Protein AF-A0A518JWI7-F1 (afdb_monomer_lite)

Foldseek 3Di:
DDADDPQLLVVLLVLLLPADPQFQEKEWEWDFDDDDPFTKIKTWIFTDNDLPQDQQALVSVVCVVPTPDIDPDIDMDRDPDDDWFVNVVVNVVVVCVVCVSSNCSNVVSSGWYWYGYVPFGIQIPPHDPPPDPPWWKWWKDQGPTQQEKDKDDPCPPDPVVLVVVLLVLDDDPDSDDPPIAIERAQRHDPAQFGDDPQFGKGFQLVVVLVVVQDPQKDKAAHFYAYHPVHGRPHTDDGMITMRRSAEFQFWDPVQWACAPDPPADIDGDPSNATAGECVRVPSRQWHHHSRDSPIIMGIPVSVVVCVVVVHGRIDIRMHHYDD

Structure (mmCIF, N/CA/C/O backbone):
data_AF-A0A518JWI7-F1
#
_entry.id   AF-A0A518JWI7-F1
#
loop_
_atom_site.group_PDB
_atom_site.id
_atom_site.type_symbol
_atom_site.label_atom_id
_atom_site.label_alt_id
_atom_site.label_comp_id
_atom_site.label_asym_id
_atom_site.label_entity_id
_atom_site.label_seq_id
_atom_site.pdbx_PDB_ins_code
_atom_site.Cartn_x
_atom_site.Cartn_y
_atom_site.Cartn_z
_atom_site.occupancy
_atom_site.B_iso_or_equiv
_atom_site.auth_seq_id
_atom_site.auth_comp_id
_atom_site.auth_asym_id
_atom_site.auth_atom_id
_atom_site.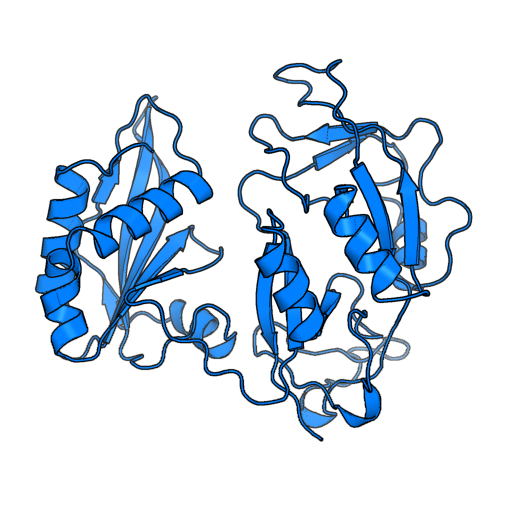pdbx_PDB_model_num
ATOM 1 N N . MET A 1 1 ? -1.413 11.825 -19.380 1.00 60.97 1 MET A N 1
ATOM 2 C CA . MET A 1 1 ? -0.358 10.995 -18.762 1.00 60.97 1 MET A CA 1
ATOM 3 C C . MET A 1 1 ? 0.982 11.425 -19.349 1.00 60.97 1 MET A C 1
ATOM 5 O O . MET A 1 1 ? 1.013 11.735 -20.536 1.00 60.97 1 MET A O 1
ATOM 9 N N . ASN A 1 2 ? 2.041 11.563 -18.546 1.00 66.31 2 ASN A N 1
ATOM 10 C CA . ASN A 1 2 ? 3.366 11.915 -19.076 1.00 66.31 2 ASN A CA 1
ATOM 11 C C . ASN A 1 2 ? 4.024 10.645 -19.637 1.00 66.31 2 ASN A C 1
ATOM 13 O O . ASN A 1 2 ? 4.068 9.658 -18.910 1.00 66.31 2 ASN A O 1
ATOM 17 N N . PRO A 1 3 ? 4.526 10.640 -20.883 1.00 82.25 3 PRO A N 1
ATOM 18 C CA . PRO A 1 3 ? 5.187 9.462 -21.432 1.00 82.25 3 PRO A CA 1
ATOM 19 C C . PRO A 1 3 ? 6.584 9.278 -20.826 1.00 82.25 3 PRO A C 1
ATOM 21 O O . PRO A 1 3 ? 7.288 10.261 -20.562 1.00 82.25 3 PRO A O 1
ATOM 24 N N . ILE A 1 4 ? 6.997 8.021 -20.656 1.00 88.62 4 ILE A N 1
ATOM 25 C CA . ILE A 1 4 ? 8.375 7.662 -20.311 1.00 88.62 4 ILE A CA 1
ATOM 26 C C . ILE A 1 4 ? 9.326 8.148 -21.424 1.00 88.62 4 ILE A C 1
ATOM 28 O O . ILE A 1 4 ? 9.019 7.972 -22.609 1.00 88.62 4 ILE A O 1
ATOM 32 N N . PRO A 1 5 ? 10.472 8.782 -21.099 1.00 90.06 5 PRO A N 1
ATOM 33 C CA . PRO A 1 5 ? 11.439 9.193 -22.111 1.00 90.06 5 PRO A CA 1
ATOM 34 C C . PRO A 1 5 ? 11.942 8.007 -22.937 1.00 90.06 5 PRO A C 1
ATOM 36 O O . PRO A 1 5 ? 12.270 6.959 -22.385 1.00 90.06 5 PRO A O 1
ATOM 39 N N . LYS A 1 6 ? 12.101 8.201 -24.253 1.00 90.25 6 LYS A N 1
ATOM 40 C CA . LYS A 1 6 ? 12.615 7.157 -25.161 1.00 90.25 6 LYS A CA 1
ATOM 41 C C . LYS A 1 6 ? 13.958 6.582 -24.706 1.00 90.25 6 LYS A C 1
ATOM 43 O O . LYS A 1 6 ? 14.173 5.390 -24.843 1.00 90.25 6 LYS A O 1
ATOM 48 N N . SER A 1 7 ? 14.831 7.415 -24.136 1.00 91.56 7 SER A N 1
ATOM 49 C CA . SER A 1 7 ? 16.122 6.976 -23.600 1.00 91.56 7 SER A CA 1
ATOM 50 C C . SER A 1 7 ? 15.977 5.968 -22.462 1.00 91.56 7 SER A C 1
ATOM 52 O O . SER A 1 7 ? 16.742 5.012 -22.415 1.00 91.56 7 SER A O 1
ATOM 54 N N . LEU A 1 8 ? 14.995 6.155 -21.570 1.00 92.56 8 LEU A N 1
ATOM 55 C CA . LEU A 1 8 ? 14.740 5.196 -20.499 1.00 92.56 8 LEU A CA 1
ATOM 56 C C . LEU A 1 8 ? 14.135 3.912 -21.062 1.00 92.56 8 LEU A C 1
ATOM 58 O O . LEU A 1 8 ? 14.581 2.838 -20.690 1.00 92.56 8 LEU A O 1
ATOM 62 N N . ALA A 1 9 ? 13.177 4.016 -21.987 1.00 92.38 9 ALA A N 1
ATOM 63 C CA . ALA A 1 9 ? 12.605 2.839 -22.638 1.00 92.38 9 ALA A CA 1
ATOM 64 C C . ALA A 1 9 ? 13.695 1.992 -23.321 1.00 92.38 9 ALA A C 1
ATOM 66 O O . ALA A 1 9 ? 13.768 0.794 -23.080 1.00 92.38 9 ALA A O 1
ATOM 67 N N . SER A 1 10 ? 14.607 2.618 -24.076 1.00 92.31 10 SER A N 1
ATOM 68 C CA . SER A 1 10 ? 15.743 1.920 -24.693 1.00 92.31 10 SER A CA 1
ATOM 69 C C . SER A 1 10 ? 16.699 1.297 -23.673 1.00 92.31 10 SER A C 1
ATOM 71 O O . SER A 1 10 ? 17.211 0.207 -23.915 1.00 92.31 10 SER A O 1
ATOM 73 N N . TRP A 1 11 ? 16.941 1.963 -22.538 1.00 95.12 11 TRP A N 1
ATOM 74 C CA . TRP A 1 11 ? 17.738 1.386 -21.454 1.00 95.12 11 TRP A CA 1
ATOM 75 C C . TRP A 1 11 ? 17.056 0.151 -20.852 1.00 95.12 11 TRP A C 1
ATOM 77 O O . TRP A 1 11 ? 17.710 -0.877 -20.723 1.00 95.12 11 TRP A O 1
ATOM 87 N N . ILE A 1 12 ? 15.744 0.208 -20.584 1.00 94.75 12 ILE A N 1
ATOM 88 C CA . ILE A 1 12 ? 14.964 -0.945 -20.100 1.00 94.75 12 ILE A CA 1
ATOM 89 C C . ILE A 1 12 ? 15.070 -2.112 -21.089 1.00 94.75 12 ILE A C 1
ATOM 91 O O . ILE A 1 12 ? 15.369 -3.225 -20.667 1.00 94.75 12 ILE A O 1
ATOM 95 N N . THR A 1 13 ? 14.903 -1.869 -22.396 1.00 92.25 13 THR A N 1
ATOM 96 C CA . THR A 1 13 ? 15.063 -2.919 -23.419 1.00 92.25 13 THR A CA 1
ATOM 97 C C . THR A 1 13 ? 16.439 -3.580 -23.341 1.00 92.25 13 THR A C 1
ATOM 99 O O . THR A 1 13 ? 16.525 -4.804 -23.377 1.00 92.25 13 THR A O 1
ATOM 102 N N . SER A 1 14 ? 17.510 -2.783 -23.234 1.00 93.31 14 SER A N 1
ATOM 103 C CA . SER A 1 14 ? 18.881 -3.305 -23.150 1.00 93.31 14 SER A CA 1
ATOM 104 C C . SER A 1 14 ? 19.068 -4.151 -21.898 1.00 93.31 14 SER A C 1
ATOM 106 O O . SER A 1 14 ? 19.511 -5.283 -21.994 1.00 93.31 14 SER A O 1
ATOM 108 N N . VAL A 1 15 ? 18.659 -3.636 -20.737 1.00 94.62 15 VAL A N 1
ATOM 109 C CA . VAL A 1 15 ? 18.760 -4.337 -19.450 1.00 94.62 15 VAL A CA 1
ATOM 110 C C . VAL A 1 15 ? 18.052 -5.688 -19.489 1.00 94.62 15 VAL A C 1
ATOM 112 O O . VAL A 1 15 ? 18.610 -6.685 -19.043 1.00 94.62 15 VAL A O 1
ATOM 115 N N . VAL A 1 16 ? 16.831 -5.728 -20.024 1.00 92.81 16 VAL A N 1
ATOM 116 C CA . VAL A 1 16 ? 16.041 -6.962 -20.115 1.00 92.81 16 VAL A CA 1
ATOM 117 C C . VAL A 1 16 ? 16.679 -7.955 -21.090 1.00 92.81 16 VAL A C 1
ATOM 119 O O . VAL A 1 16 ? 16.669 -9.154 -20.824 1.00 92.81 16 VAL A O 1
ATOM 122 N N . ALA A 1 17 ? 17.252 -7.476 -22.197 1.00 91.06 17 ALA A N 1
ATOM 123 C CA . ALA A 1 17 ? 17.956 -8.318 -23.162 1.00 91.06 17 ALA A CA 1
ATOM 124 C C . ALA A 1 17 ? 19.300 -8.851 -22.631 1.00 91.06 17 ALA A C 1
ATOM 126 O O . ALA A 1 17 ? 19.677 -9.974 -22.955 1.00 91.06 17 ALA A O 1
ATOM 127 N N . ASP A 1 18 ? 19.998 -8.066 -21.808 1.00 93.50 18 ASP A N 1
ATOM 128 C CA . ASP A 1 18 ? 21.301 -8.408 -21.227 1.00 93.50 18 ASP A CA 1
ATOM 129 C C . ASP A 1 18 ? 21.183 -9.295 -19.969 1.00 93.50 18 ASP A C 1
ATOM 131 O O . ASP A 1 18 ? 22.192 -9.788 -19.456 1.00 93.50 18 ASP A O 1
ATOM 135 N N . ALA A 1 19 ? 19.966 -9.503 -19.452 1.00 93.81 19 ALA A N 1
ATOM 136 C CA . ALA A 1 19 ? 19.721 -10.305 -18.260 1.00 93.81 19 ALA A CA 1
ATOM 137 C C . ALA A 1 19 ? 20.085 -11.792 -18.496 1.00 93.81 19 ALA A C 1
ATOM 139 O O . ALA A 1 19 ? 19.504 -12.428 -19.386 1.00 93.81 19 ALA A O 1
ATOM 140 N N . PRO A 1 20 ? 20.968 -12.392 -17.667 1.00 94.50 20 PRO A N 1
ATOM 141 C CA . PRO A 1 20 ? 21.399 -13.786 -17.808 1.00 94.50 20 PRO A CA 1
ATOM 142 C C . PRO A 1 20 ? 20.244 -14.790 -17.894 1.00 94.50 20 PRO A C 1
ATOM 144 O O . PRO A 1 20 ? 19.177 -14.557 -17.333 1.00 94.50 20 PRO A O 1
ATOM 147 N N . ASP A 1 21 ? 20.464 -15.940 -18.536 1.00 91.38 21 ASP A N 1
ATOM 148 C CA . ASP A 1 21 ? 19.420 -16.957 -18.763 1.00 91.38 21 ASP A CA 1
ATOM 149 C C . ASP A 1 21 ? 18.785 -17.511 -17.483 1.00 91.38 21 ASP A C 1
ATOM 151 O O . ASP A 1 21 ? 17.618 -17.897 -17.488 1.00 91.38 21 ASP A O 1
ATOM 155 N N . ASN A 1 22 ? 19.530 -17.530 -16.375 1.00 92.00 22 ASN A N 1
ATOM 156 C CA . ASN A 1 22 ? 19.026 -17.968 -15.075 1.00 92.00 22 ASN A CA 1
ATOM 157 C C . ASN A 1 22 ? 18.187 -16.899 -14.350 1.00 92.00 22 ASN A C 1
ATOM 159 O O . ASN A 1 22 ? 17.546 -17.216 -13.354 1.00 92.00 22 ASN A O 1
ATOM 163 N N . VAL A 1 23 ? 18.174 -15.649 -14.824 1.00 94.56 23 VAL A N 1
ATOM 164 C CA . VAL A 1 23 ? 17.347 -14.582 -14.251 1.00 94.56 23 VAL A CA 1
ATOM 165 C C . VAL A 1 23 ? 15.912 -14.727 -14.750 1.00 94.56 23 VAL A C 1
ATOM 167 O O . VAL A 1 23 ? 15.628 -14.579 -15.939 1.00 94.56 23 VAL A O 1
ATOM 170 N N . SER A 1 24 ? 14.982 -14.958 -13.832 1.00 93.12 24 SER A N 1
ATOM 171 C CA . SER A 1 24 ? 13.545 -15.020 -14.112 1.00 93.12 24 SER A CA 1
ATOM 172 C C . SER A 1 24 ? 12.787 -13.787 -13.613 1.00 93.12 24 SER A C 1
ATOM 174 O O . SER A 1 24 ? 11.634 -13.609 -13.977 1.00 93.12 24 SER A O 1
ATOM 176 N N . LEU A 1 25 ? 13.419 -12.909 -12.833 1.00 95.00 25 LEU A N 1
ATOM 177 C CA . LEU A 1 25 ? 12.860 -11.624 -12.417 1.00 95.00 25 LEU A CA 1
ATOM 178 C C . LEU A 1 25 ? 13.894 -10.518 -12.618 1.00 95.00 25 LEU A C 1
ATOM 180 O O . LEU A 1 25 ? 14.996 -10.616 -12.084 1.00 95.00 25 LEU A O 1
ATOM 184 N N . VAL A 1 26 ? 13.525 -9.451 -13.325 1.00 95.88 26 VAL A N 1
ATOM 185 C CA . VAL A 1 26 ? 14.290 -8.195 -13.353 1.00 95.88 26 VAL A CA 1
ATOM 186 C C . VAL A 1 26 ? 13.525 -7.146 -12.556 1.00 95.88 26 VAL A C 1
ATOM 188 O O . VAL A 1 26 ? 12.412 -6.784 -12.926 1.00 95.88 26 VAL A O 1
ATOM 191 N N . TYR A 1 27 ? 14.109 -6.650 -11.469 1.00 95.81 27 TYR A N 1
ATOM 192 C CA . TYR A 1 27 ? 13.550 -5.580 -10.650 1.00 95.81 27 TYR A CA 1
ATOM 193 C C . TYR A 1 27 ? 14.145 -4.231 -11.054 1.00 95.81 27 TYR A C 1
ATOM 195 O O . TYR A 1 27 ? 15.345 -4.014 -10.900 1.00 95.81 27 TYR A O 1
ATOM 203 N N . LEU A 1 28 ? 13.308 -3.332 -11.568 1.00 95.44 28 LEU A N 1
ATOM 204 C CA . LEU A 1 28 ? 13.644 -1.945 -11.872 1.00 95.44 28 LEU A CA 1
ATOM 205 C C . LEU A 1 28 ? 13.323 -1.068 -10.659 1.00 95.44 28 LEU A C 1
ATOM 207 O O . LEU A 1 28 ? 12.184 -0.632 -10.467 1.00 95.44 28 LEU A O 1
ATOM 211 N N . GLU A 1 29 ? 14.335 -0.797 -9.851 1.00 94.06 29 GLU A N 1
ATOM 212 C CA . GLU A 1 29 ? 14.221 0.083 -8.694 1.00 94.06 29 GLU A CA 1
ATOM 213 C C . GLU A 1 29 ? 14.500 1.533 -9.096 1.00 94.06 29 GLU A C 1
ATOM 215 O O . GLU A 1 29 ? 15.447 1.791 -9.843 1.00 94.06 29 GLU A O 1
ATOM 220 N N . TRP A 1 30 ? 13.732 2.502 -8.587 1.00 91.56 30 TRP A N 1
ATOM 221 C CA . TRP A 1 30 ? 14.076 3.917 -8.741 1.00 91.56 30 TRP A CA 1
ATOM 222 C C . TRP A 1 30 ? 14.256 4.667 -7.428 1.00 91.56 30 TRP A C 1
ATOM 224 O O . TRP A 1 30 ? 13.604 4.400 -6.422 1.00 91.56 30 TRP A O 1
ATOM 234 N N . ASN A 1 31 ? 15.125 5.675 -7.489 1.00 86.81 31 ASN A N 1
ATOM 235 C CA . ASN A 1 31 ? 15.438 6.567 -6.384 1.00 86.81 31 ASN A CA 1
ATOM 236 C C . ASN A 1 31 ? 15.466 8.032 -6.830 1.00 86.81 31 ASN A C 1
ATOM 238 O O . ASN A 1 31 ? 15.939 8.380 -7.920 1.00 86.81 31 ASN A O 1
ATOM 242 N N . ASP A 1 32 ? 15.004 8.906 -5.937 1.00 81.75 32 ASP A N 1
ATOM 243 C CA . ASP A 1 32 ? 15.159 10.353 -6.059 1.00 81.75 32 ASP A CA 1
ATOM 244 C C . ASP A 1 32 ? 16.641 10.713 -5.842 1.00 81.75 32 ASP A C 1
ATOM 246 O O . ASP A 1 32 ? 17.177 10.610 -4.739 1.00 81.75 32 ASP A O 1
ATOM 250 N N . ALA A 1 33 ? 17.318 11.180 -6.890 1.00 75.44 33 ALA A N 1
ATOM 251 C CA . ALA A 1 33 ? 18.733 11.533 -6.858 1.00 75.44 33 ALA A CA 1
ATOM 252 C C . ALA A 1 33 ? 18.973 13.011 -7.217 1.00 75.44 33 ALA A C 1
ATOM 254 O O . ALA A 1 33 ? 18.091 13.757 -7.667 1.00 75.44 33 ALA A O 1
ATOM 255 N N . ARG A 1 34 ? 20.208 13.476 -6.995 1.00 73.94 34 ARG A N 1
ATOM 256 C CA . ARG A 1 34 ? 20.651 14.824 -7.379 1.00 73.94 34 ARG A CA 1
ATOM 257 C C . ARG A 1 34 ? 21.935 14.766 -8.193 1.00 73.94 34 ARG A C 1
ATOM 259 O O . ARG A 1 34 ? 22.927 14.200 -7.750 1.00 73.94 34 ARG A O 1
ATOM 266 N N . ARG A 1 35 ? 21.945 15.458 -9.335 1.00 72.44 35 ARG A N 1
ATOM 267 C CA . ARG A 1 35 ? 23.159 15.787 -10.097 1.00 72.44 35 ARG A CA 1
ATOM 268 C C . ARG A 1 35 ? 23.355 17.302 -10.069 1.00 72.44 35 ARG A C 1
ATOM 270 O O . ARG A 1 35 ? 22.743 18.047 -10.838 1.00 72.44 35 ARG A O 1
ATOM 277 N N . GLY A 1 36 ? 24.177 17.768 -9.129 1.00 79.62 36 GLY A N 1
ATOM 278 C CA . GLY A 1 36 ? 24.345 19.197 -8.854 1.00 79.62 36 GLY A CA 1
ATOM 279 C C . GLY A 1 36 ? 23.014 19.848 -8.432 1.00 79.62 36 GLY A C 1
ATOM 280 O O . GLY A 1 36 ? 22.371 19.349 -7.508 1.00 79.62 36 GLY A O 1
ATOM 281 N N . PRO A 1 37 ? 22.558 20.936 -9.088 1.00 74.81 37 PRO A N 1
ATOM 282 C CA . PRO A 1 37 ? 21.295 21.592 -8.743 1.00 74.81 37 PRO A CA 1
ATOM 283 C C . PRO A 1 37 ? 20.052 20.868 -9.290 1.00 74.81 37 PRO A C 1
ATOM 285 O O . PRO A 1 37 ? 18.930 21.241 -8.948 1.00 74.81 37 PRO A O 1
ATOM 288 N N . ARG A 1 38 ? 20.219 19.867 -10.166 1.00 74.44 38 ARG A N 1
ATOM 289 C CA . ARG A 1 38 ? 19.104 19.174 -10.823 1.00 74.44 38 ARG A CA 1
ATOM 290 C C . ARG A 1 38 ? 18.690 17.942 -10.027 1.00 74.44 38 ARG A C 1
ATOM 292 O O . ARG A 1 38 ? 19.534 17.125 -9.660 1.00 74.44 38 ARG A O 1
ATOM 299 N N . LYS A 1 39 ? 17.382 17.797 -9.810 1.00 77.00 39 LYS A N 1
ATOM 300 C CA . LYS A 1 39 ? 16.786 16.528 -9.384 1.00 77.00 39 LYS A CA 1
ATOM 301 C C . LYS A 1 39 ? 16.689 15.599 -10.589 1.00 77.00 39 LYS A C 1
ATOM 303 O O . LYS A 1 39 ? 16.284 16.041 -11.664 1.00 77.00 39 LYS A O 1
ATOM 308 N N . VAL A 1 40 ? 17.074 14.349 -10.397 1.00 86.25 40 VAL A N 1
ATOM 309 C CA . VAL A 1 40 ? 16.974 13.283 -11.395 1.00 86.25 40 VAL A CA 1
ATOM 310 C C . VAL A 1 40 ? 16.374 12.061 -10.718 1.00 86.25 40 VAL A C 1
ATOM 312 O O . VAL A 1 40 ? 16.577 11.876 -9.522 1.00 86.25 40 VAL A O 1
ATOM 315 N N . ILE A 1 41 ? 15.644 11.245 -11.469 1.00 89.12 41 ILE A N 1
ATOM 316 C CA . ILE A 1 41 ? 15.244 9.918 -10.996 1.00 89.12 41 ILE A CA 1
ATOM 317 C C . ILE A 1 41 ? 16.221 8.925 -11.608 1.00 89.12 41 ILE A C 1
ATOM 319 O O . ILE A 1 41 ? 16.332 8.872 -12.837 1.00 89.12 41 ILE A O 1
ATOM 323 N N . SER A 1 42 ? 16.949 8.212 -10.750 1.00 91.25 42 SER A N 1
ATOM 324 C CA . SER A 1 42 ? 17.889 7.162 -11.146 1.00 91.25 42 SER A CA 1
ATOM 325 C C . SER A 1 42 ? 17.191 5.815 -11.062 1.00 91.25 42 SER A C 1
ATOM 327 O O . SER A 1 42 ? 16.533 5.542 -10.062 1.00 91.25 42 SER A O 1
ATOM 329 N N . PHE A 1 43 ? 17.347 4.999 -12.098 1.00 95.00 43 PHE A N 1
ATOM 330 C CA . PHE A 1 43 ? 16.845 3.635 -12.177 1.00 95.00 43 PHE A CA 1
ATOM 331 C C . PHE A 1 43 ? 18.007 2.660 -12.105 1.00 95.00 43 PHE A C 1
ATOM 333 O O . PHE A 1 43 ? 18.984 2.796 -12.843 1.00 95.00 43 PHE A O 1
ATOM 340 N N . HIS A 1 44 ? 17.862 1.659 -11.256 1.00 95.69 44 HIS A N 1
ATOM 341 C CA . HIS A 1 44 ? 18.767 0.533 -11.107 1.00 95.69 44 HIS A CA 1
ATOM 342 C C . HIS A 1 44 ? 18.012 -0.738 -11.474 1.00 95.69 44 HIS A C 1
ATOM 344 O O . HIS A 1 44 ? 16.787 -0.787 -11.365 1.00 95.69 44 HIS A O 1
ATOM 350 N N . ALA A 1 45 ? 18.728 -1.741 -11.970 1.00 97.00 45 ALA A N 1
ATOM 351 C CA . ALA A 1 45 ? 18.119 -2.999 -12.362 1.00 97.00 45 ALA A CA 1
ATOM 352 C C . ALA A 1 45 ? 18.865 -4.170 -11.741 1.00 97.00 45 ALA A C 1
ATOM 354 O O . ALA A 1 45 ? 20.080 -4.292 -11.902 1.00 97.00 45 ALA A O 1
ATOM 355 N N . PHE A 1 46 ? 18.110 -5.032 -11.071 1.00 96.75 46 PHE A N 1
ATOM 356 C CA . PHE A 1 46 ? 18.610 -6.196 -10.351 1.00 96.75 46 PHE A CA 1
ATOM 357 C C . PHE A 1 46 ? 17.932 -7.462 -10.873 1.00 96.75 46 PHE A C 1
ATOM 359 O O . PHE A 1 46 ? 16.767 -7.428 -11.262 1.00 96.75 46 PHE A O 1
ATOM 366 N N . GLY A 1 47 ? 18.656 -8.575 -10.913 1.00 96.06 47 GLY A N 1
ATOM 367 C CA . GLY A 1 47 ? 18.193 -9.852 -11.450 1.00 96.06 47 GLY A CA 1
ATOM 368 C C . GLY A 1 47 ? 18.140 -10.943 -10.388 1.00 96.06 47 GLY A C 1
ATOM 369 O O . GLY A 1 47 ? 19.063 -11.071 -9.579 1.00 96.06 47 GLY A O 1
ATOM 370 N N . TYR A 1 48 ? 17.085 -11.757 -10.437 1.00 95.56 48 TYR A N 1
ATOM 371 C CA . TYR A 1 48 ? 16.817 -12.836 -9.485 1.00 95.56 48 TYR A CA 1
ATOM 372 C C . TYR A 1 48 ? 16.333 -14.105 -10.198 1.00 95.56 48 TYR A C 1
ATOM 374 O O . TYR A 1 48 ? 15.600 -14.042 -11.187 1.00 95.56 48 TYR A O 1
ATOM 382 N N . SER A 1 49 ? 16.685 -15.268 -9.649 1.00 93.19 49 SER A N 1
ATOM 383 C CA . SER A 1 49 ? 16.143 -16.585 -10.019 1.00 93.19 49 SER A CA 1
ATOM 384 C C . SER A 1 49 ? 14.861 -16.859 -9.222 1.00 93.19 49 SER A C 1
ATOM 386 O O . SER A 1 49 ? 14.796 -17.800 -8.434 1.00 93.19 49 SER A O 1
ATOM 388 N N . LEU A 1 50 ? 13.867 -15.982 -9.371 1.00 89.56 50 LEU A N 1
ATOM 389 C CA . LEU A 1 50 ? 12.583 -16.039 -8.673 1.00 89.56 50 LEU A CA 1
ATOM 390 C C . LEU A 1 50 ? 11.421 -15.981 -9.685 1.00 89.56 50 LEU A C 1
ATOM 392 O O . LEU A 1 50 ? 11.009 -14.888 -10.065 1.00 89.56 50 LEU A O 1
ATOM 396 N N . PRO A 1 51 ? 10.956 -17.123 -10.228 1.00 82.69 51 PRO A N 1
ATOM 397 C CA . PRO A 1 51 ? 9.977 -17.138 -11.324 1.00 82.69 51 PRO A CA 1
ATOM 398 C C . PRO A 1 51 ? 8.541 -16.844 -10.869 1.00 82.69 51 PRO A C 1
ATOM 400 O O . PRO A 1 51 ? 7.737 -16.377 -11.668 1.00 82.69 51 PRO A O 1
ATOM 403 N N . ASP A 1 52 ? 8.237 -17.076 -9.590 1.00 85.31 52 ASP A N 1
ATOM 404 C CA . ASP A 1 52 ? 6.902 -16.913 -9.002 1.00 85.31 52 ASP A CA 1
ATOM 405 C C . ASP A 1 52 ? 6.833 -15.690 -8.068 1.00 85.31 52 ASP A C 1
ATOM 407 O O . ASP A 1 52 ? 6.170 -15.721 -7.031 1.00 85.31 52 ASP A O 1
ATOM 411 N N . PHE A 1 53 ? 7.549 -14.609 -8.399 1.00 89.19 53 PHE A N 1
ATOM 412 C CA . PHE A 1 53 ? 7.564 -13.404 -7.569 1.00 89.19 53 PHE A CA 1
ATOM 413 C C . PHE A 1 53 ? 6.164 -12.790 -7.483 1.00 89.19 53 PHE A C 1
ATOM 415 O O . PHE A 1 53 ? 5.552 -12.459 -8.503 1.00 89.19 53 PHE A O 1
ATOM 422 N N . HIS A 1 54 ? 5.679 -12.585 -6.259 1.00 88.12 54 HIS A N 1
ATOM 423 C CA . HIS A 1 54 ? 4.385 -11.963 -6.008 1.00 88.12 54 HIS A CA 1
ATOM 424 C C . HIS A 1 54 ? 4.574 -10.652 -5.221 1.00 88.12 54 HIS A C 1
ATOM 426 O O . HIS A 1 54 ? 5.059 -10.682 -4.091 1.00 88.12 54 HIS A O 1
ATOM 432 N N . PRO A 1 55 ? 4.164 -9.484 -5.757 1.00 86.94 55 PRO A N 1
ATOM 433 C CA . PRO A 1 55 ? 4.496 -8.172 -5.181 1.00 86.94 55 PRO A CA 1
ATOM 434 C C . PRO A 1 55 ? 3.829 -7.883 -3.831 1.00 86.94 55 PRO A C 1
ATOM 436 O O . PRO A 1 55 ? 4.195 -6.930 -3.152 1.00 86.94 55 PRO A O 1
ATOM 439 N N . GLU A 1 56 ? 2.837 -8.685 -3.451 1.00 86.81 56 GLU A N 1
ATOM 440 C CA . GLU A 1 56 ? 2.157 -8.583 -2.156 1.00 86.81 56 GLU A CA 1
ATOM 441 C C . GLU A 1 56 ? 2.577 -9.698 -1.182 1.00 86.81 56 GLU A C 1
ATOM 443 O O . GLU A 1 56 ? 2.093 -9.723 -0.054 1.00 86.81 56 GLU A O 1
ATOM 448 N N . ASP A 1 57 ? 3.421 -10.647 -1.598 1.00 85.31 57 ASP A N 1
ATOM 449 C CA . ASP A 1 57 ? 3.901 -11.731 -0.733 1.00 85.31 57 ASP A CA 1
ATOM 450 C C . ASP A 1 57 ? 5.168 -11.296 0.032 1.00 85.31 57 ASP A C 1
ATOM 452 O O . ASP A 1 57 ? 6.162 -10.933 -0.602 1.00 85.31 57 ASP A O 1
ATOM 456 N N . PRO A 1 58 ? 5.184 -11.342 1.378 1.00 81.94 58 PRO A N 1
ATOM 457 C CA . PRO A 1 58 ? 6.357 -10.967 2.169 1.00 81.94 58 PRO A CA 1
ATOM 458 C C . PRO A 1 58 ? 7.618 -11.742 1.817 1.00 81.94 58 PRO A C 1
ATOM 460 O O . PRO A 1 58 ? 8.694 -11.154 1.761 1.00 81.94 58 PRO A O 1
ATOM 463 N N . SER A 1 59 ? 7.487 -13.043 1.551 1.00 82.94 59 SER A N 1
ATOM 464 C CA . SER A 1 59 ? 8.620 -13.911 1.221 1.00 82.94 59 SER A CA 1
ATOM 465 C C . SER A 1 59 ? 9.285 -13.447 -0.074 1.00 82.94 59 SER A C 1
ATOM 467 O O . SER A 1 59 ? 10.502 -13.266 -0.133 1.00 82.94 59 SER A O 1
ATOM 469 N N . SER A 1 60 ? 8.463 -13.178 -1.091 1.00 87.75 60 SER A N 1
ATOM 470 C CA . SER A 1 60 ? 8.885 -12.607 -2.370 1.00 87.75 60 SER A CA 1
ATOM 471 C C . SER A 1 60 ? 9.571 -11.250 -2.199 1.00 87.75 60 SER A C 1
ATOM 473 O O . SER A 1 60 ? 10.635 -11.027 -2.773 1.00 87.75 60 SER A O 1
ATOM 475 N N . LEU A 1 61 ? 9.002 -10.349 -1.392 1.00 85.88 61 LEU A N 1
ATOM 476 C CA . LEU A 1 61 ? 9.584 -9.027 -1.135 1.00 85.88 61 LEU A CA 1
ATOM 477 C C . LEU A 1 61 ? 10.916 -9.113 -0.377 1.00 85.88 61 LEU A C 1
ATOM 479 O O . LEU A 1 61 ? 11.861 -8.409 -0.727 1.00 85.88 61 LEU A O 1
ATOM 483 N N . GLY A 1 62 ? 11.023 -10.001 0.616 1.00 83.56 62 GLY A N 1
ATOM 484 C CA . GLY A 1 62 ? 12.263 -10.238 1.357 1.00 83.56 62 GLY A CA 1
ATOM 485 C C . GLY A 1 62 ? 13.407 -10.714 0.458 1.00 83.56 62 GLY A C 1
ATOM 486 O O . GLY A 1 62 ? 14.546 -10.270 0.619 1.00 83.56 62 GLY A O 1
ATOM 487 N N . ALA A 1 63 ? 13.097 -11.538 -0.548 1.00 87.56 63 ALA A N 1
ATOM 488 C CA . ALA A 1 63 ? 14.073 -12.036 -1.516 1.00 87.56 63 ALA A CA 1
ATOM 489 C C . ALA A 1 63 ? 14.708 -10.931 -2.383 1.00 87.56 63 ALA A C 1
ATOM 491 O O . ALA A 1 63 ? 15.796 -11.131 -2.923 1.00 87.56 63 ALA A O 1
ATOM 492 N N . LEU A 1 64 ? 14.090 -9.745 -2.490 1.00 88.38 64 LEU A N 1
ATOM 493 C CA . LEU A 1 64 ? 14.657 -8.629 -3.259 1.00 88.38 64 LEU A CA 1
ATOM 494 C C . LEU A 1 64 ? 15.961 -8.078 -2.659 1.00 88.38 64 LEU A C 1
ATOM 496 O O . LEU A 1 64 ? 16.720 -7.414 -3.365 1.00 88.38 64 LEU A O 1
ATOM 500 N N . SER A 1 65 ? 16.260 -8.391 -1.397 1.00 85.12 65 SER A N 1
ATOM 501 C CA . SER A 1 65 ? 17.515 -8.006 -0.740 1.00 85.12 65 SER A CA 1
ATOM 502 C C . SER A 1 65 ? 18.743 -8.822 -1.179 1.00 85.12 65 SER A C 1
ATOM 504 O O . SER A 1 65 ? 19.869 -8.422 -0.888 1.00 85.12 65 SER A O 1
ATOM 506 N N . GLU A 1 66 ? 18.554 -9.926 -1.911 1.00 88.12 66 GLU A N 1
ATOM 507 C CA . GLU A 1 66 ? 19.615 -10.872 -2.288 1.00 88.12 66 GLU A CA 1
ATOM 508 C C . GLU A 1 66 ? 19.698 -11.055 -3.817 1.00 88.12 66 GLU A C 1
ATOM 510 O O . GLU A 1 66 ? 19.406 -12.122 -4.365 1.00 88.12 66 GLU A O 1
ATOM 515 N N . TRP A 1 67 ? 20.078 -9.999 -4.547 1.00 92.94 67 TRP A N 1
ATOM 516 C CA . TRP A 1 67 ? 20.174 -10.065 -6.010 1.00 92.94 67 TRP A CA 1
ATOM 517 C C . TRP A 1 67 ? 21.370 -10.893 -6.494 1.00 92.94 67 TRP A C 1
ATOM 519 O O . TRP A 1 67 ? 22.432 -10.950 -5.877 1.00 92.94 67 TRP A O 1
ATOM 529 N N . GLN A 1 68 ? 21.197 -11.527 -7.652 1.00 94.81 68 GLN A N 1
ATOM 530 C CA . GLN A 1 68 ? 22.194 -12.409 -8.275 1.00 94.81 68 GLN A CA 1
ATOM 531 C C . GLN A 1 68 ? 22.898 -11.747 -9.458 1.00 94.81 68 GLN A C 1
ATOM 533 O O . GLN A 1 68 ? 23.964 -12.183 -9.892 1.00 94.81 68 GLN A O 1
ATOM 538 N N . TRP A 1 69 ? 22.274 -10.710 -10.005 1.00 96.44 69 TRP A N 1
ATOM 539 C CA . TRP A 1 69 ? 22.767 -9.935 -11.126 1.00 96.44 69 TRP A CA 1
ATOM 540 C C . TRP A 1 69 ? 22.376 -8.473 -10.937 1.00 96.44 69 TRP A C 1
ATOM 542 O O . TRP A 1 69 ? 21.332 -8.175 -10.362 1.00 96.44 69 TRP A O 1
ATOM 552 N N . GLU A 1 70 ? 23.206 -7.565 -11.427 1.00 97.06 70 GLU A N 1
ATOM 553 C CA . GLU A 1 70 ? 22.945 -6.131 -11.432 1.00 97.06 70 GLU A CA 1
ATOM 554 C C . GLU A 1 70 ? 23.355 -5.579 -12.796 1.00 97.06 70 GLU A C 1
ATOM 556 O O . GLU A 1 70 ? 24.406 -5.942 -13.336 1.00 97.06 70 GLU A O 1
ATOM 561 N N . ALA A 1 71 ? 22.522 -4.711 -13.367 1.00 96.50 71 ALA A N 1
ATOM 562 C CA . ALA A 1 71 ? 22.849 -4.056 -14.619 1.00 96.50 71 ALA A CA 1
ATOM 563 C C . ALA A 1 71 ? 24.069 -3.133 -14.439 1.00 96.50 71 ALA A C 1
ATOM 565 O O . ALA A 1 71 ? 24.123 -2.346 -13.494 1.00 96.50 71 ALA A O 1
ATOM 566 N N . PRO A 1 72 ? 25.027 -3.130 -15.381 1.00 93.25 72 PRO A N 1
ATOM 567 C CA . PRO A 1 72 ? 26.258 -2.346 -15.250 1.00 93.25 72 PRO A CA 1
ATOM 568 C C . PRO A 1 72 ? 26.042 -0.832 -15.400 1.00 93.25 72 PRO A C 1
ATOM 570 O O . PRO A 1 72 ? 26.967 -0.047 -15.195 1.00 93.25 72 PRO A O 1
ATOM 573 N N . THR A 1 73 ? 24.848 -0.408 -15.821 1.00 94.94 73 THR A N 1
ATOM 574 C CA . THR A 1 73 ? 24.501 0.998 -16.042 1.00 94.94 73 THR A CA 1
ATOM 575 C C . THR A 1 73 ? 23.128 1.305 -15.467 1.00 94.94 73 THR A C 1
ATOM 577 O O . THR A 1 73 ? 22.245 0.449 -15.472 1.00 94.94 73 THR A O 1
ATOM 580 N N . SER A 1 74 ? 22.935 2.546 -15.025 1.00 93.69 74 SER A N 1
ATOM 581 C CA . SER A 1 74 ? 21.646 3.055 -14.568 1.00 93.69 74 SER A CA 1
ATOM 582 C C . SER A 1 74 ? 20.889 3.788 -15.677 1.00 93.69 74 SER A C 1
ATOM 584 O O . SER A 1 74 ? 21.476 4.414 -16.566 1.00 93.69 74 SER A O 1
ATOM 586 N N . GLY A 1 75 ? 19.563 3.734 -15.596 1.00 92.81 75 GLY A N 1
ATOM 587 C CA . GLY A 1 75 ? 18.666 4.568 -16.385 1.00 92.81 75 GLY A CA 1
ATOM 588 C C . GLY A 1 75 ? 18.430 5.894 -15.674 1.00 92.81 75 GLY A C 1
ATOM 589 O O . GLY A 1 75 ? 18.451 5.963 -14.449 1.00 92.81 75 GLY A O 1
ATOM 590 N N . GLU A 1 76 ? 18.174 6.971 -16.413 1.00 91.44 76 GLU A N 1
ATOM 591 C CA . GLU A 1 76 ? 17.877 8.263 -15.791 1.00 91.44 76 GLU A CA 1
ATOM 592 C C . GLU A 1 76 ? 16.725 8.988 -16.479 1.00 91.44 76 GLU A C 1
ATOM 594 O O . GLU A 1 76 ? 16.647 9.085 -17.708 1.00 91.44 76 GLU A O 1
ATOM 599 N N . ILE A 1 77 ? 15.872 9.602 -15.659 1.00 88.94 77 ILE A N 1
ATOM 600 C CA . ILE A 1 77 ? 14.943 10.640 -16.094 1.00 88.94 77 ILE A CA 1
ATOM 601 C C . ILE A 1 77 ? 15.465 11.983 -15.579 1.00 88.94 77 ILE A C 1
ATOM 603 O O . ILE A 1 77 ? 15.280 12.355 -14.418 1.00 88.94 77 ILE A O 1
ATOM 607 N N . SER A 1 78 ? 16.092 12.751 -16.473 1.00 75.19 78 SER A N 1
ATOM 608 C CA . SER A 1 78 ? 16.361 14.174 -16.249 1.00 75.19 78 SER A CA 1
ATOM 609 C C . SER A 1 78 ? 15.123 14.976 -16.625 1.00 75.19 78 SER A C 1
ATOM 611 O O . SER A 1 78 ? 14.827 15.162 -17.804 1.00 75.19 78 SER A O 1
ATOM 613 N N . SER A 1 79 ? 14.377 15.448 -15.630 1.00 61.47 79 SER A N 1
ATOM 614 C CA . SER A 1 79 ? 13.105 16.123 -15.869 1.00 61.47 79 SER A CA 1
ATOM 615 C C . SER A 1 79 ? 13.015 17.454 -15.128 1.00 61.47 79 SER A C 1
ATOM 617 O O . SER A 1 79 ? 13.253 17.540 -13.928 1.00 61.47 79 SER A O 1
ATOM 619 N N . THR A 1 80 ? 12.611 18.505 -15.847 1.00 54.78 80 THR A N 1
ATOM 620 C CA . THR A 1 80 ? 12.081 19.744 -15.250 1.00 54.78 80 THR A CA 1
ATOM 621 C C . THR A 1 80 ? 10.662 19.555 -14.704 1.00 54.78 80 THR A C 1
ATOM 623 O O . THR A 1 80 ? 10.183 20.374 -13.924 1.00 54.78 80 THR A O 1
ATOM 626 N N . ARG A 1 81 ? 9.980 18.476 -15.109 1.00 61.38 81 ARG A N 1
ATOM 627 C CA . ARG A 1 81 ? 8.658 18.067 -14.625 1.00 61.38 81 ARG A CA 1
ATOM 628 C C . ARG A 1 81 ? 8.807 17.218 -13.366 1.00 61.38 81 ARG A C 1
ATOM 630 O O . ARG A 1 81 ? 9.688 16.363 -13.297 1.00 61.38 81 ARG A O 1
ATOM 637 N N . GLN A 1 82 ? 7.938 17.441 -12.389 1.00 64.19 82 GLN A N 1
ATOM 638 C CA . GLN A 1 82 ? 7.911 16.647 -11.165 1.00 64.19 82 GLN A CA 1
ATOM 639 C C . GLN A 1 82 ? 7.230 15.307 -11.461 1.00 64.19 82 GLN A C 1
ATOM 641 O O . GLN A 1 82 ? 6.037 15.273 -11.749 1.00 64.19 82 GLN A O 1
ATOM 646 N N . TRP A 1 83 ? 8.014 14.233 -11.454 1.00 72.69 83 TRP A N 1
ATOM 647 C CA . TRP A 1 83 ? 7.508 12.869 -11.365 1.00 72.69 83 TRP A CA 1
ATOM 648 C C . TRP A 1 83 ? 7.340 12.534 -9.884 1.00 72.69 83 TRP A C 1
ATOM 650 O O . TRP A 1 83 ? 8.196 12.885 -9.073 1.00 72.69 83 TRP A O 1
ATOM 660 N N . ASP A 1 84 ? 6.228 11.901 -9.547 1.00 74.62 84 ASP A N 1
ATOM 661 C CA . ASP A 1 84 ? 6.021 11.241 -8.261 1.00 74.62 84 ASP A CA 1
ATOM 662 C C . ASP A 1 84 ? 5.835 9.739 -8.503 1.00 74.62 84 ASP A C 1
ATOM 664 O O . ASP A 1 84 ? 5.599 9.331 -9.646 1.00 74.62 84 ASP A O 1
ATOM 668 N N . ASP A 1 85 ? 5.943 8.925 -7.452 1.00 78.44 85 ASP A N 1
ATOM 669 C CA . ASP A 1 85 ? 5.979 7.461 -7.577 1.00 78.44 85 ASP A CA 1
ATOM 670 C C . ASP A 1 85 ? 4.735 6.893 -8.265 1.00 78.44 85 ASP A C 1
ATOM 672 O O . ASP A 1 85 ? 4.844 6.026 -9.129 1.00 78.44 85 ASP A O 1
ATOM 676 N N . LEU A 1 86 ? 3.551 7.432 -7.954 1.00 77.75 86 LEU A N 1
ATOM 677 C CA . LEU A 1 86 ? 2.293 7.011 -8.577 1.00 77.75 86 LEU A CA 1
ATOM 678 C C . LEU A 1 86 ? 2.270 7.335 -10.074 1.00 77.75 86 LEU A C 1
ATOM 680 O O . LEU A 1 86 ? 1.876 6.499 -10.891 1.00 77.75 86 LEU A O 1
ATOM 684 N N . ALA A 1 87 ? 2.686 8.548 -10.447 1.00 81.25 87 ALA A N 1
ATOM 685 C CA . ALA A 1 87 ? 2.740 8.972 -11.840 1.00 81.25 87 ALA A CA 1
ATOM 686 C C . ALA A 1 87 ? 3.768 8.163 -12.637 1.00 81.25 87 ALA A C 1
ATOM 688 O O . ALA A 1 87 ? 3.512 7.822 -13.793 1.00 81.25 87 ALA A O 1
ATOM 68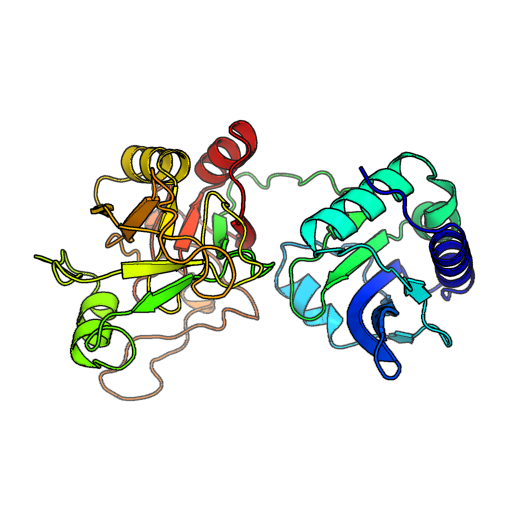9 N N . LEU A 1 88 ? 4.913 7.850 -12.027 1.00 86.88 88 LEU A N 1
ATOM 690 C CA . LEU A 1 88 ? 5.971 7.080 -12.661 1.00 86.88 88 LEU A CA 1
ATOM 691 C C . LEU A 1 88 ? 5.576 5.612 -12.841 1.00 86.88 88 LEU A C 1
ATOM 693 O O . LEU A 1 88 ? 5.680 5.092 -13.950 1.00 86.88 88 LEU A O 1
ATOM 697 N N . ARG A 1 89 ? 5.031 4.982 -11.795 1.00 87.50 89 ARG A N 1
ATOM 698 C CA . ARG A 1 89 ? 4.478 3.623 -11.855 1.00 87.50 89 ARG A CA 1
ATOM 699 C C . ARG A 1 89 ? 3.409 3.503 -12.937 1.00 87.50 89 ARG A C 1
ATOM 701 O O . ARG A 1 89 ? 3.481 2.604 -13.768 1.00 87.50 89 ARG A O 1
ATOM 708 N N . SER A 1 90 ? 2.464 4.445 -12.975 1.00 85.69 90 SER A N 1
ATOM 709 C CA . SER A 1 90 ? 1.407 4.470 -13.998 1.00 85.69 90 SER A CA 1
ATOM 710 C C . SER A 1 90 ? 1.978 4.608 -15.412 1.00 85.69 90 SER A C 1
ATOM 712 O O . SER A 1 90 ? 1.491 3.969 -16.338 1.00 85.69 90 SER A O 1
ATOM 714 N N . ALA A 1 91 ? 3.018 5.426 -15.592 1.00 89.38 91 ALA A N 1
ATOM 715 C CA . ALA A 1 91 ? 3.653 5.611 -16.892 1.00 89.38 91 ALA A CA 1
ATOM 716 C C . ALA A 1 91 ? 4.471 4.389 -17.340 1.00 89.38 91 ALA A C 1
ATOM 718 O O . ALA A 1 91 ? 4.508 4.108 -18.535 1.00 89.38 91 ALA A O 1
ATOM 719 N N . LEU A 1 92 ? 5.104 3.659 -16.415 1.00 90.75 92 LEU A N 1
ATOM 720 C CA . LEU A 1 92 ? 5.773 2.388 -16.715 1.00 90.75 92 LEU A CA 1
ATOM 721 C C . LEU A 1 92 ? 4.763 1.294 -17.080 1.00 90.75 92 LEU A C 1
ATOM 723 O O . LEU A 1 92 ? 4.965 0.599 -18.068 1.00 90.75 92 LEU A O 1
ATOM 727 N N . LEU A 1 93 ? 3.644 1.192 -16.355 1.00 88.88 93 LEU A N 1
ATOM 728 C CA . LEU A 1 93 ? 2.541 0.288 -16.711 1.00 88.88 93 LEU A CA 1
ATOM 729 C C . LEU A 1 93 ? 1.981 0.585 -18.111 1.00 88.88 93 LEU A C 1
ATOM 731 O O . LEU A 1 93 ? 1.819 -0.321 -18.929 1.00 88.88 93 LEU A O 1
ATOM 735 N N . ASP A 1 94 ? 1.717 1.859 -18.413 1.00 89.25 94 ASP A N 1
ATOM 736 C CA . ASP A 1 94 ? 1.264 2.292 -19.742 1.00 89.25 94 ASP A CA 1
ATOM 737 C C . ASP A 1 94 ? 2.319 2.000 -20.823 1.00 89.25 94 ASP A C 1
ATOM 739 O O . ASP A 1 94 ? 1.972 1.630 -21.940 1.00 89.25 94 ASP A O 1
ATOM 743 N N . LEU A 1 95 ? 3.612 2.109 -20.498 1.00 90.31 95 LEU A N 1
ATOM 744 C CA . LEU A 1 95 ? 4.694 1.749 -21.411 1.00 90.31 95 LEU A CA 1
ATOM 745 C C . LEU A 1 95 ? 4.702 0.241 -21.710 1.00 90.31 95 LEU A C 1
ATOM 747 O O . LEU A 1 95 ? 4.656 -0.137 -22.879 1.00 90.31 95 LEU A O 1
ATOM 751 N N . PHE A 1 96 ? 4.725 -0.611 -20.682 1.00 88.88 96 PHE A N 1
ATOM 752 C CA . PHE A 1 96 ? 4.787 -2.067 -20.855 1.00 88.88 96 PHE A CA 1
ATOM 753 C C . PHE A 1 96 ? 3.538 -2.644 -21.532 1.00 88.88 96 PHE A C 1
ATOM 755 O O . PHE A 1 96 ? 3.649 -3.561 -22.339 1.00 88.88 96 PHE A O 1
ATOM 762 N N . SER A 1 97 ? 2.358 -2.081 -21.259 1.00 84.69 97 SER A N 1
ATOM 763 C CA . SER A 1 97 ? 1.107 -2.500 -21.911 1.00 84.69 97 SER A CA 1
ATOM 764 C C . SER A 1 97 ? 1.011 -2.100 -23.387 1.00 84.69 97 SER A C 1
ATOM 766 O O . SER A 1 97 ? 0.302 -2.751 -24.151 1.00 84.69 97 SER A O 1
ATOM 768 N N . ARG A 1 98 ? 1.703 -1.035 -23.813 1.00 86.19 98 ARG A N 1
ATOM 769 C CA . ARG A 1 98 ? 1.722 -0.586 -25.218 1.00 86.19 98 ARG A CA 1
ATOM 770 C C . ARG A 1 98 ? 2.836 -1.209 -26.041 1.00 86.19 98 ARG A C 1
ATOM 772 O O . ARG A 1 98 ? 2.720 -1.258 -27.264 1.00 86.19 98 ARG A O 1
ATOM 779 N N . ASP A 1 99 ? 3.920 -1.605 -25.389 1.00 84.56 99 ASP A N 1
ATOM 780 C CA . ASP A 1 99 ? 5.116 -2.130 -26.030 1.00 84.56 99 ASP A CA 1
ATOM 781 C C . ASP A 1 99 ? 5.620 -3.364 -25.277 1.00 84.56 99 ASP A C 1
ATOM 783 O O . ASP A 1 99 ? 6.586 -3.329 -24.514 1.00 84.56 99 ASP A O 1
ATOM 787 N N . GLU A 1 100 ? 4.948 -4.490 -25.521 1.00 77.06 100 GLU A N 1
ATOM 788 C CA . GLU A 1 100 ? 5.296 -5.789 -24.935 1.00 77.06 100 GLU A CA 1
ATOM 789 C C . GLU A 1 100 ? 6.721 -6.240 -25.309 1.00 77.06 100 GLU A C 1
ATOM 791 O O . GLU A 1 100 ? 7.316 -7.069 -24.612 1.00 77.06 100 GLU A O 1
ATOM 796 N N . SER A 1 101 ? 7.313 -5.670 -26.371 1.00 81.00 101 SER A N 1
ATOM 797 C CA . SER A 1 101 ? 8.675 -5.999 -26.801 1.00 81.00 101 SER A CA 1
ATOM 798 C C . SER A 1 101 ? 9.733 -5.619 -25.762 1.00 81.00 101 SER A C 1
ATOM 800 O O . SER A 1 101 ? 10.772 -6.273 -25.690 1.00 81.00 101 SER A O 1
ATOM 802 N N . LEU A 1 102 ? 9.436 -4.642 -24.895 1.00 79.25 102 LEU A N 1
ATOM 803 C CA . LEU A 1 102 ? 10.298 -4.232 -23.783 1.00 79.25 102 LEU A CA 1
ATOM 804 C C . LEU A 1 102 ? 10.540 -5.353 -22.769 1.00 79.25 102 LEU A C 1
ATOM 806 O O . LEU A 1 102 ? 11.616 -5.411 -22.183 1.00 79.25 102 LEU A O 1
ATOM 810 N N . GLY A 1 103 ? 9.546 -6.219 -22.556 1.00 74.62 103 GLY A N 1
ATOM 811 C CA . GLY A 1 103 ? 9.637 -7.361 -21.646 1.00 74.62 103 GLY A CA 1
ATOM 812 C C . GLY A 1 103 ? 9.850 -8.700 -22.341 1.00 74.62 103 GLY A C 1
ATOM 813 O O . GLY A 1 103 ? 10.252 -9.659 -21.688 1.00 74.62 103 GLY A O 1
ATOM 814 N N . SER A 1 104 ? 9.619 -8.764 -23.655 1.00 77.69 104 SER A N 1
ATOM 815 C CA . SER A 1 104 ? 9.571 -10.005 -24.435 1.00 77.69 104 SER A CA 1
ATOM 816 C C . SER A 1 104 ? 10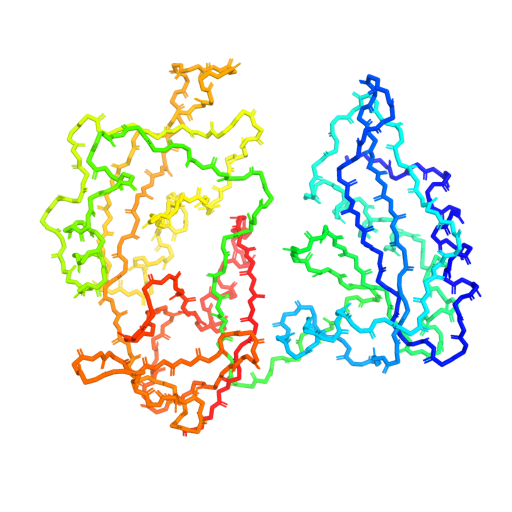.752 -10.966 -24.223 1.00 77.69 104 SER A C 1
ATOM 818 O O . SER A 1 104 ? 10.488 -12.157 -24.040 1.00 77.69 104 SER A O 1
ATOM 820 N N . PRO A 1 105 ? 12.030 -10.530 -24.177 1.00 80.56 105 PRO A N 1
ATOM 821 C CA . PRO A 1 105 ? 13.144 -11.455 -23.946 1.00 80.56 105 PRO A CA 1
ATOM 822 C C . PRO A 1 105 ? 13.031 -12.223 -22.622 1.00 80.56 105 PRO A C 1
ATOM 824 O O . PRO A 1 105 ? 13.325 -13.413 -22.564 1.00 80.56 105 PRO A O 1
ATOM 827 N N . LEU A 1 106 ? 12.537 -11.564 -21.574 1.00 83.69 106 LEU A N 1
ATOM 828 C CA . LEU A 1 106 ? 12.379 -12.151 -20.249 1.00 83.69 106 LEU A CA 1
ATOM 829 C C . LEU A 1 106 ? 11.040 -12.882 -20.101 1.00 83.69 106 LEU A C 1
ATOM 831 O O . LEU A 1 106 ? 10.996 -13.988 -19.567 1.00 83.69 106 LEU A O 1
ATOM 835 N N . THR A 1 107 ? 9.949 -12.317 -20.619 1.00 81.75 107 THR A N 1
ATOM 836 C CA . THR A 1 107 ? 8.614 -12.923 -20.508 1.00 81.75 107 THR A CA 1
ATOM 837 C C . THR A 1 107 ? 8.455 -14.160 -21.391 1.00 81.75 107 THR A C 1
ATOM 839 O O . THR A 1 107 ? 7.776 -15.105 -20.997 1.00 81.75 107 THR A O 1
ATOM 842 N N . SER A 1 108 ? 9.135 -14.224 -22.543 1.00 82.62 108 SER A N 1
ATOM 843 C CA . SER A 1 108 ? 9.126 -15.405 -23.425 1.00 82.62 108 SER A CA 1
ATOM 844 C C . SER A 1 108 ? 9.758 -16.650 -22.794 1.00 82.62 108 SER A C 1
ATOM 846 O O . SER A 1 108 ? 9.386 -17.766 -23.156 1.00 82.62 108 SER A O 1
ATOM 848 N N . ARG A 1 109 ? 10.652 -16.476 -21.811 1.00 85.06 109 ARG A N 1
ATOM 849 C CA . ARG A 1 109 ? 11.209 -17.563 -20.987 1.00 85.06 109 ARG A CA 1
ATOM 850 C C . ARG A 1 109 ? 10.468 -17.774 -19.659 1.00 85.06 109 ARG A C 1
ATOM 852 O O . ARG A 1 109 ? 10.966 -18.483 -18.794 1.00 85.06 109 ARG A O 1
ATOM 859 N N . GLY A 1 110 ? 9.285 -17.175 -19.498 1.00 83.56 110 GLY A N 1
ATOM 860 C CA . GLY A 1 110 ? 8.459 -17.285 -18.291 1.00 83.56 110 GLY A CA 1
ATOM 861 C C . GLY A 1 110 ? 8.879 -16.367 -17.141 1.00 83.56 110 GLY A C 1
ATOM 862 O O . GLY A 1 110 ? 8.435 -16.576 -16.019 1.00 83.56 110 GLY A O 1
ATOM 863 N N . GLY A 1 111 ? 9.738 -15.377 -17.398 1.00 88.94 111 GLY A N 1
ATOM 864 C CA . GLY A 1 111 ? 10.163 -14.399 -16.404 1.00 88.94 111 GLY A CA 1
ATOM 865 C C . GLY A 1 111 ? 9.267 -13.160 -16.318 1.00 88.94 111 GLY A C 1
ATOM 866 O O . GLY A 1 111 ? 8.309 -12.994 -17.075 1.00 88.94 111 GLY A O 1
ATOM 867 N N . GLN A 1 112 ? 9.603 -12.266 -15.390 1.00 92.44 112 GLN A N 1
ATOM 868 C CA . GLN A 1 112 ? 8.814 -11.083 -15.051 1.00 92.44 112 GLN A CA 1
ATOM 869 C C . GLN A 1 112 ? 9.686 -9.842 -14.858 1.00 92.44 112 GLN A C 1
ATOM 871 O O . GLN A 1 112 ? 10.849 -9.928 -14.468 1.00 92.44 112 GLN A O 1
ATOM 876 N N . ILE A 1 113 ? 9.099 -8.668 -15.068 1.00 93.12 113 ILE A N 1
ATOM 877 C CA . ILE A 1 113 ? 9.683 -7.383 -14.694 1.00 93.12 113 ILE A CA 1
ATOM 878 C C . ILE A 1 113 ? 8.939 -6.864 -13.470 1.00 93.12 113 ILE A C 1
ATOM 880 O O . ILE A 1 113 ? 7.749 -6.573 -13.543 1.00 93.12 113 ILE A O 1
ATOM 884 N N . ALA A 1 114 ? 9.640 -6.721 -12.355 1.00 93.12 114 ALA A N 1
ATOM 885 C CA . ALA A 1 114 ? 9.169 -5.974 -11.200 1.00 93.12 114 ALA A CA 1
ATOM 886 C C . ALA A 1 114 ? 9.659 -4.525 -11.287 1.00 93.12 114 ALA A C 1
ATOM 888 O O . ALA A 1 114 ? 10.718 -4.260 -11.847 1.00 93.12 114 ALA A O 1
ATOM 889 N N . PHE A 1 115 ? 8.925 -3.570 -10.726 1.00 92.62 115 PHE A N 1
ATOM 890 C CA . PHE A 1 115 ? 9.363 -2.178 -10.652 1.00 92.62 115 PHE A CA 1
ATOM 891 C C . PHE A 1 115 ? 8.711 -1.435 -9.486 1.00 92.62 115 PHE A C 1
ATOM 893 O O . PHE A 1 115 ? 7.523 -1.607 -9.204 1.00 92.62 115 PHE A O 1
ATOM 900 N N . GLY A 1 116 ? 9.489 -0.597 -8.809 1.00 90.31 116 GLY A N 1
ATOM 901 C CA . GLY A 1 116 ? 9.055 0.132 -7.620 1.00 90.31 116 GLY A CA 1
ATOM 902 C C . GLY A 1 116 ? 10.099 1.146 -7.144 1.00 90.31 116 GLY A C 1
ATOM 903 O O . GLY A 1 116 ? 11.252 1.097 -7.579 1.00 90.31 116 GLY A O 1
ATOM 904 N N . PRO A 1 117 ? 9.716 2.084 -6.264 1.00 84.31 117 PRO A N 1
ATOM 905 C CA . PRO A 1 117 ? 10.691 2.854 -5.505 1.00 84.31 117 PRO A CA 1
ATOM 906 C C . PRO A 1 117 ? 11.457 1.930 -4.553 1.00 84.31 117 PRO A C 1
ATOM 908 O O . PRO A 1 117 ? 10.927 0.899 -4.127 1.00 84.31 117 PRO A O 1
ATOM 911 N N . HIS A 1 118 ? 12.661 2.334 -4.156 1.00 75.56 118 HIS A N 1
ATOM 912 C CA . HIS A 1 118 ? 13.359 1.684 -3.046 1.00 75.56 118 HIS A CA 1
ATOM 913 C C . HIS A 1 118 ? 12.468 1.642 -1.791 1.00 75.56 118 HIS A C 1
ATOM 915 O O . HIS A 1 118 ? 11.821 2.638 -1.461 1.00 75.56 118 HIS A O 1
ATOM 921 N N . GLU A 1 119 ? 12.413 0.485 -1.124 1.00 65.31 119 GLU A N 1
ATOM 922 C CA . GLU A 1 119 ? 11.624 0.247 0.102 1.00 65.31 119 GLU A CA 1
ATOM 923 C C . GLU A 1 119 ? 10.114 0.563 -0.005 1.00 65.31 119 GLU A C 1
ATOM 925 O O . GLU A 1 119 ? 9.472 0.931 0.978 1.00 65.31 119 GLU A O 1
ATOM 930 N N . SER A 1 120 ? 9.506 0.422 -1.186 1.00 69.94 120 SER A N 1
ATOM 931 C CA . SER A 1 120 ? 8.079 0.717 -1.388 1.00 69.94 120 SER A CA 1
ATOM 932 C C . SER A 1 120 ? 7.363 -0.385 -2.175 1.00 69.94 120 SER A C 1
ATOM 934 O O . SER A 1 120 ? 7.957 -1.417 -2.494 1.00 69.94 120 SER A O 1
ATOM 936 N N . THR A 1 121 ? 6.064 -0.213 -2.467 1.00 77.94 121 THR A N 1
ATOM 937 C CA . THR A 1 121 ? 5.320 -1.224 -3.225 1.00 77.94 121 THR A CA 1
ATOM 938 C C . THR A 1 121 ? 5.996 -1.519 -4.554 1.00 77.94 121 THR A C 1
ATOM 940 O O . THR A 1 121 ? 6.362 -0.624 -5.324 1.00 77.94 121 THR A O 1
ATOM 943 N N . VAL A 1 122 ? 6.029 -2.803 -4.865 1.00 87.62 122 VAL A N 1
ATOM 944 C CA . VAL A 1 122 ? 6.494 -3.316 -6.141 1.00 87.62 122 VAL A CA 1
ATOM 945 C C . VAL A 1 122 ? 5.287 -3.575 -7.033 1.00 87.62 122 VAL A C 1
ATOM 947 O O . VAL A 1 122 ? 4.218 -3.969 -6.581 1.00 87.62 122 VAL A O 1
ATOM 950 N N . THR A 1 123 ? 5.429 -3.305 -8.320 1.00 89.62 123 THR A N 1
ATOM 951 C CA . THR A 1 123 ? 4.461 -3.672 -9.359 1.00 89.62 123 THR A CA 1
ATOM 952 C C . THR A 1 123 ? 5.125 -4.646 -10.314 1.00 89.62 123 THR A C 1
ATOM 954 O O . THR A 1 123 ? 6.330 -4.556 -10.522 1.00 89.62 123 THR A O 1
ATOM 957 N N . VAL A 1 124 ? 4.363 -5.580 -10.879 1.00 90.19 124 VAL A N 1
ATOM 958 C CA . VAL A 1 124 ? 4.898 -6.621 -11.766 1.00 90.19 124 VAL A CA 1
ATOM 959 C C . VAL A 1 124 ? 4.276 -6.557 -13.153 1.00 90.19 124 VAL A C 1
ATOM 961 O O . VAL A 1 124 ? 3.101 -6.228 -13.307 1.00 90.19 124 VAL A O 1
ATOM 964 N N . PHE A 1 125 ? 5.078 -6.897 -14.156 1.00 88.62 125 PHE A N 1
ATOM 965 C CA . PHE A 1 125 ? 4.684 -7.079 -15.544 1.00 88.62 125 PHE A CA 1
ATOM 966 C C . PHE A 1 125 ? 5.250 -8.410 -16.093 1.00 88.62 125 PHE A C 1
ATOM 968 O O . PHE A 1 125 ? 6.442 -8.667 -15.918 1.00 88.62 125 PHE A O 1
ATOM 975 N N . PRO A 1 126 ? 4.457 -9.250 -16.787 1.00 83.56 126 PRO A N 1
ATOM 976 C CA . PRO A 1 126 ? 3.015 -9.119 -16.958 1.00 83.56 126 PRO A CA 1
ATOM 977 C C . PRO A 1 126 ? 2.305 -9.167 -15.603 1.00 83.56 126 PRO A C 1
ATOM 979 O O . PRO A 1 126 ? 2.806 -9.765 -14.647 1.00 83.56 126 PRO A O 1
ATOM 982 N N . GLU A 1 127 ? 1.161 -8.490 -15.518 1.00 77.75 127 GLU A N 1
ATOM 983 C CA . GLU A 1 127 ? 0.350 -8.509 -14.306 1.00 77.75 127 GLU A CA 1
ATOM 984 C C . GLU A 1 127 ? -0.059 -9.957 -14.028 1.00 77.75 127 GLU A C 1
ATOM 986 O O . GLU A 1 127 ? -0.650 -10.632 -14.877 1.00 77.75 127 GLU A O 1
ATOM 991 N N . GLN A 1 128 ? 0.308 -10.468 -12.855 1.00 69.94 128 GLN A N 1
ATOM 992 C CA . GLN A 1 128 ? -0.152 -11.786 -12.459 1.00 69.94 128 GLN A CA 1
ATOM 993 C C . GLN A 1 128 ? -1.645 -11.690 -12.170 1.00 69.94 128 GLN A C 1
ATOM 995 O O . GLN A 1 128 ? -2.086 -10.862 -11.374 1.00 69.94 128 GLN A O 1
ATOM 1000 N N . SER A 1 129 ? -2.423 -12.586 -12.781 1.00 59.50 129 SER A N 1
ATOM 1001 C CA . SER A 1 129 ? -3.748 -12.908 -12.264 1.00 59.50 129 SER A CA 1
ATOM 1002 C C . SER A 1 129 ? -3.557 -13.310 -10.806 1.00 59.50 129 SER A C 1
ATOM 1004 O O . SER A 1 129 ? -3.017 -14.381 -10.523 1.00 59.50 129 SER A O 1
ATOM 1006 N N . THR A 1 130 ? -3.980 -12.445 -9.884 1.00 56.06 130 THR A N 1
ATOM 1007 C CA . THR A 1 130 ? -4.136 -12.804 -8.482 1.00 56.06 130 THR A CA 1
ATOM 1008 C C . THR A 1 130 ? -5.098 -13.980 -8.481 1.00 56.06 130 THR A C 1
ATOM 1010 O O . THR A 1 130 ? -6.290 -13.821 -8.717 1.00 56.06 130 THR A O 1
ATOM 1013 N N . ARG A 1 131 ? -4.595 -15.211 -8.346 1.00 46.78 131 ARG A N 1
ATOM 1014 C CA . ARG A 1 131 ? -5.476 -16.350 -8.101 1.00 46.78 131 ARG A CA 1
ATOM 1015 C C . ARG A 1 131 ? -5.943 -16.173 -6.665 1.00 46.78 131 ARG A C 1
ATOM 1017 O O . ARG A 1 131 ? -5.117 -16.337 -5.765 1.00 46.78 131 ARG A O 1
ATOM 1024 N N . PRO A 1 132 ? -7.217 -15.823 -6.417 1.00 50.06 132 PRO A N 1
ATOM 1025 C CA . PRO A 1 132 ? -7.693 -15.761 -5.053 1.00 50.06 132 PRO A CA 1
ATOM 1026 C C . PRO A 1 132 ? -7.665 -17.198 -4.533 1.00 50.06 132 PRO A C 1
ATOM 1028 O O . PRO A 1 132 ? -8.460 -18.035 -4.962 1.00 50.06 132 PRO A O 1
ATOM 1031 N N . SER A 1 133 ? -6.732 -17.526 -3.634 1.00 52.31 133 SER A N 1
ATOM 1032 C CA . SER A 1 133 ? -6.994 -18.663 -2.756 1.00 52.31 133 SER A CA 1
ATOM 1033 C C . SER A 1 133 ? -8.229 -18.289 -1.940 1.00 52.31 133 SER A C 1
ATOM 1035 O O . SER A 1 133 ? -8.399 -17.134 -1.556 1.00 52.31 133 SER A O 1
ATOM 1037 N N . SER A 1 134 ? -9.133 -19.240 -1.727 1.00 52.34 134 SER A N 1
ATOM 1038 C CA . SER A 1 134 ? -10.496 -19.016 -1.218 1.00 52.34 134 SER A CA 1
ATOM 1039 C C . SER A 1 134 ? -10.585 -18.523 0.236 1.00 52.34 134 SER A C 1
ATOM 1041 O O . SER A 1 134 ? -11.653 -18.544 0.838 1.00 52.34 134 SER A O 1
ATOM 1043 N N . SER A 1 135 ? -9.476 -18.056 0.795 1.00 67.69 135 SER A N 1
ATOM 1044 C CA . SER A 1 135 ? -9.367 -17.439 2.106 1.00 67.69 135 SER A CA 1
ATOM 1045 C C . SER A 1 135 ? -8.005 -16.757 2.201 1.00 67.69 135 SER A C 1
ATOM 1047 O O . SER A 1 135 ? -6.974 -17.417 2.323 1.00 67.69 135 SER A O 1
ATOM 1049 N N . VAL A 1 136 ? -7.986 -15.440 2.042 1.00 87.44 136 VAL A N 1
ATOM 1050 C CA . VAL A 1 136 ? -6.787 -14.605 2.145 1.00 87.44 136 VAL A CA 1
ATOM 1051 C C . VAL A 1 136 ? -7.183 -13.349 2.893 1.00 87.44 136 VAL A C 1
ATOM 1053 O O . VAL A 1 136 ? -8.266 -12.797 2.669 1.00 87.44 136 VAL A O 1
ATOM 1056 N N . TYR A 1 137 ? -6.288 -12.903 3.760 1.00 92.44 137 TYR A N 1
ATOM 1057 C CA . TYR A 1 137 ? -6.366 -11.591 4.372 1.00 92.44 137 TYR A CA 1
ATOM 1058 C C . TYR A 1 137 ? -5.259 -10.705 3.815 1.00 92.44 137 TYR A C 1
ATOM 1060 O O . TYR A 1 137 ? -4.309 -11.175 3.191 1.00 92.44 137 TYR A O 1
ATOM 1068 N N . TYR A 1 138 ? -5.382 -9.409 4.040 1.00 92.06 138 TYR A N 1
ATOM 1069 C CA . TYR A 1 138 ? -4.392 -8.431 3.631 1.00 92.06 138 TYR A CA 1
ATOM 1070 C C . TYR A 1 138 ? -4.066 -7.533 4.803 1.00 92.06 138 TYR A C 1
ATOM 1072 O O . TYR A 1 138 ? -4.968 -7.051 5.481 1.00 92.06 138 TYR A O 1
ATOM 1080 N N . GLU A 1 139 ? -2.787 -7.259 5.017 1.00 90.69 139 GLU A N 1
ATOM 1081 C CA . GLU A 1 139 ? -2.433 -6.051 5.738 1.00 90.69 139 GLU A CA 1
ATOM 1082 C C . GLU A 1 139 ? -2.701 -4.850 4.854 1.00 90.69 139 GLU A C 1
ATOM 1084 O O . GLU A 1 139 ? -2.250 -4.782 3.707 1.00 90.69 139 GLU A O 1
ATOM 1089 N N . LEU A 1 140 ? -3.410 -3.896 5.433 1.00 90.19 140 LEU A N 1
ATOM 1090 C CA . LEU A 1 140 ? -3.641 -2.595 4.857 1.00 90.19 140 LEU A CA 1
ATOM 1091 C C . LEU A 1 140 ? -2.500 -1.673 5.288 1.00 90.19 140 LEU A C 1
ATOM 1093 O O . LEU A 1 140 ? -2.382 -1.305 6.460 1.00 90.19 140 LEU A O 1
ATOM 1097 N N . HIS A 1 141 ? -1.676 -1.293 4.319 1.00 85.38 141 HIS A N 1
ATOM 1098 C CA . HIS A 1 141 ? -0.598 -0.328 4.481 1.00 85.38 141 HIS A CA 1
ATOM 1099 C C . HIS A 1 141 ? -0.988 1.013 3.890 1.00 85.38 141 HIS A C 1
ATOM 1101 O O . HIS A 1 141 ? -1.722 1.106 2.905 1.00 85.38 141 HIS A O 1
ATOM 1107 N N . VAL A 1 142 ? -0.469 2.072 4.499 1.00 79.06 142 VAL A N 1
ATOM 1108 C CA . VAL A 1 142 ? -0.536 3.393 3.894 1.00 79.06 142 VAL A CA 1
ATOM 1109 C C . VAL A 1 142 ? 0.559 3.471 2.840 1.00 79.06 142 VAL A C 1
ATOM 1111 O O . VAL A 1 142 ? 1.734 3.351 3.182 1.00 79.06 142 VAL A O 1
ATOM 1114 N N . ALA A 1 143 ? 0.184 3.708 1.584 1.00 74.62 143 ALA A N 1
ATOM 1115 C CA . ALA A 1 143 ? 1.153 3.867 0.509 1.00 74.62 143 ALA A CA 1
ATOM 1116 C C . ALA A 1 143 ? 2.087 5.032 0.834 1.00 74.62 143 ALA A C 1
ATOM 1118 O O . ALA A 1 143 ? 1.621 6.164 0.850 1.00 74.62 143 ALA A O 1
ATOM 1119 N N . GLN A 1 144 ? 3.378 4.801 1.087 1.00 65.12 144 GLN A N 1
ATOM 1120 C CA . GLN A 1 144 ? 4.291 5.862 1.557 1.00 65.12 144 GLN A CA 1
ATOM 1121 C C . GLN A 1 144 ? 4.629 6.926 0.488 1.00 65.12 144 GLN A C 1
ATOM 1123 O O . GLN A 1 144 ? 5.413 7.851 0.716 1.00 65.12 144 GLN A O 1
ATOM 1128 N N . ALA A 1 145 ? 3.998 6.855 -0.683 1.00 57.59 145 ALA A N 1
ATOM 1129 C CA . ALA A 1 145 ? 4.183 7.792 -1.775 1.00 57.59 145 ALA A CA 1
ATOM 1130 C C . ALA A 1 145 ? 3.406 9.102 -1.552 1.00 57.59 145 ALA A C 1
ATOM 1132 O O . ALA A 1 145 ? 2.255 9.257 -1.965 1.00 57.59 145 ALA A O 1
ATOM 1133 N N . SER A 1 146 ? 4.084 10.111 -0.994 1.00 59.53 146 SER A N 1
ATOM 1134 C CA . SER A 1 146 ? 3.626 11.511 -1.019 1.00 59.53 146 SER A CA 1
ATOM 1135 C C . SER A 1 146 ? 2.215 11.731 -0.444 1.00 59.53 146 SER A C 1
ATOM 1137 O O . SER A 1 146 ? 1.410 12.449 -1.033 1.00 59.53 146 SER A O 1
ATOM 1139 N N . ASN A 1 147 ? 1.897 11.147 0.707 1.00 72.19 147 ASN A N 1
ATOM 1140 C CA . ASN A 1 147 ? 0.604 11.295 1.398 1.00 72.19 147 ASN A CA 1
ATOM 1141 C C . ASN A 1 147 ? 0.752 11.525 2.912 1.00 72.19 147 ASN A C 1
ATOM 1143 O O . ASN A 1 147 ? -0.201 11.345 3.669 1.00 72.19 147 ASN A O 1
ATOM 1147 N N . SER A 1 148 ? 1.941 11.941 3.346 1.00 81.00 148 SER A N 1
ATOM 1148 C CA . SER A 1 148 ? 2.232 12.229 4.745 1.00 81.00 148 SER A CA 1
ATOM 1149 C C . SER A 1 148 ? 1.546 13.502 5.234 1.00 81.00 148 SER A C 1
ATOM 1151 O O . SER A 1 148 ? 1.488 14.520 4.530 1.00 81.00 148 SER A O 1
ATOM 1153 N N . VAL A 1 149 ? 1.074 13.441 6.474 1.00 82.06 149 VAL A N 1
ATOM 1154 C CA . VAL A 1 149 ? 0.417 14.520 7.203 1.00 82.06 149 VAL A CA 1
ATOM 1155 C C . VAL A 1 149 ? 1.265 14.882 8.415 1.00 82.06 149 VAL A C 1
ATOM 1157 O O . VAL A 1 149 ? 1.572 14.032 9.249 1.00 82.06 149 VAL A O 1
ATOM 1160 N N . ASP A 1 150 ? 1.603 16.161 8.520 1.00 83.06 150 ASP A N 1
ATOM 1161 C CA . ASP A 1 150 ? 2.189 16.744 9.717 1.00 83.06 150 ASP A CA 1
ATOM 1162 C C . ASP A 1 150 ? 1.047 17.071 10.692 1.00 83.06 150 ASP A C 1
ATOM 1164 O O . ASP A 1 150 ? 0.087 17.774 10.344 1.00 83.06 150 ASP A O 1
ATOM 1168 N N . VAL A 1 151 ? 1.136 16.542 11.911 1.00 76.00 151 VAL A N 1
ATOM 1169 C CA . VAL A 1 151 ? 0.174 16.802 12.984 1.00 76.00 151 VAL A CA 1
ATOM 1170 C C . VAL A 1 151 ? 0.720 17.937 13.838 1.00 76.00 151 VAL A C 1
ATOM 1172 O O . VAL A 1 151 ? 1.863 17.899 14.280 1.00 76.00 151 VAL A O 1
ATOM 1175 N N . HIS A 1 152 ? -0.081 18.973 14.055 1.00 72.00 152 HIS A N 1
ATOM 1176 C CA . HIS A 1 152 ? 0.293 20.085 14.918 1.00 72.00 152 HIS A CA 1
ATOM 1177 C C . HIS A 1 152 ? -0.639 20.122 16.120 1.00 72.00 152 HIS A C 1
ATOM 1179 O O . HIS A 1 152 ? -1.708 20.734 16.088 1.00 72.00 152 HIS A O 1
ATOM 1185 N N . ASP A 1 153 ? -0.199 19.419 17.156 1.00 65.00 153 ASP A N 1
ATOM 1186 C CA . ASP A 1 153 ? -0.757 19.416 18.499 1.00 65.00 153 ASP A CA 1
ATOM 1187 C C . ASP A 1 153 ? 0.392 19.073 19.459 1.00 65.00 153 ASP A C 1
ATOM 1189 O O . ASP A 1 153 ? 1.068 18.054 19.279 1.00 65.00 153 ASP A O 1
ATOM 1193 N N . ASP A 1 154 ? 0.633 19.931 20.451 1.00 52.69 154 ASP A N 1
ATOM 1194 C CA . ASP A 1 154 ? 1.758 19.815 21.389 1.00 52.69 154 ASP A CA 1
ATOM 1195 C C . ASP A 1 154 ? 1.709 18.515 22.222 1.00 52.69 154 ASP A C 1
ATOM 1197 O O . ASP A 1 154 ? 2.714 18.118 22.813 1.00 52.69 154 ASP A O 1
ATOM 1201 N N . LEU A 1 155 ? 0.562 17.820 22.246 1.00 50.88 155 LEU A N 1
ATOM 1202 C CA . LEU A 1 155 ? 0.348 16.579 22.998 1.00 50.88 155 LEU A CA 1
ATOM 1203 C C . LEU A 1 155 ? 0.480 15.294 22.159 1.00 50.88 155 LEU A C 1
ATOM 1205 O O . LEU A 1 155 ? 0.577 14.211 22.728 1.00 50.88 155 LEU A O 1
ATOM 1209 N N . LEU A 1 156 ? 0.483 15.357 20.822 1.00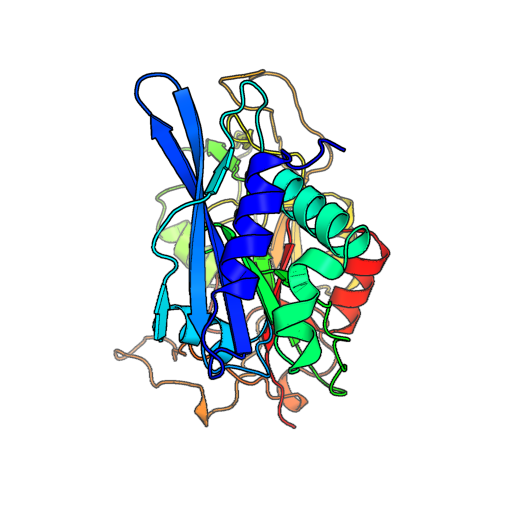 55.62 156 LEU A N 1
ATOM 1210 C CA . LEU A 1 156 ? 0.288 14.151 19.997 1.00 55.62 156 LEU A CA 1
ATOM 1211 C C . LEU A 1 156 ? 1.577 13.430 19.581 1.00 55.62 156 LEU A C 1
ATOM 1213 O O . LEU A 1 156 ? 1.574 12.198 19.474 1.00 55.62 156 LEU A O 1
ATOM 1217 N N . ASP A 1 157 ? 2.685 14.149 19.395 1.00 51.84 157 ASP A N 1
ATOM 1218 C CA . ASP A 1 157 ? 3.901 13.550 18.824 1.00 51.84 157 ASP A CA 1
ATOM 1219 C C . ASP A 1 157 ? 4.774 12.817 19.854 1.00 51.84 157 ASP A C 1
ATOM 1221 O O . ASP A 1 157 ? 5.481 11.877 19.494 1.00 51.84 157 ASP A O 1
ATOM 1225 N N . ASN A 1 158 ? 4.673 13.133 21.152 1.00 54.62 158 ASN A N 1
ATOM 1226 C CA . ASN A 1 158 ? 5.566 12.571 22.179 1.00 54.62 158 ASN A CA 1
ATOM 1227 C C . ASN A 1 158 ? 4.893 12.167 23.501 1.00 54.62 158 ASN A C 1
ATOM 1229 O O . ASN A 1 158 ? 5.616 11.842 24.436 1.00 54.62 158 ASN A O 1
ATOM 1233 N N . ASP A 1 159 ? 3.558 12.145 23.607 1.00 62.72 159 ASP A N 1
ATOM 1234 C CA . ASP A 1 159 ? 2.901 11.707 24.847 1.00 62.72 159 ASP A CA 1
ATOM 1235 C C . ASP A 1 159 ? 2.857 10.163 24.959 1.00 62.72 159 ASP A C 1
ATOM 1237 O O . ASP A 1 159 ? 2.104 9.505 24.226 1.00 62.72 159 ASP A O 1
ATOM 1241 N N . PRO A 1 160 ? 3.637 9.550 25.875 1.00 61.09 160 PRO A N 1
ATOM 1242 C CA . PRO A 1 160 ? 3.610 8.108 26.100 1.00 61.09 160 PRO A CA 1
ATOM 1243 C C . PRO A 1 160 ? 2.262 7.616 26.646 1.00 61.09 160 PRO A C 1
ATOM 1245 O O . PRO A 1 160 ? 1.926 6.453 26.445 1.00 61.09 160 PRO A O 1
ATOM 1248 N N . VAL A 1 161 ? 1.456 8.472 27.287 1.00 67.44 161 VAL A N 1
ATOM 1249 C CA . VAL A 1 161 ? 0.111 8.123 27.772 1.00 67.44 161 VAL A CA 1
ATOM 1250 C C . VAL A 1 161 ? -0.856 7.972 26.603 1.00 67.44 161 VAL A C 1
ATOM 1252 O O . VAL A 1 161 ? -1.641 7.025 26.578 1.00 67.44 161 VAL A O 1
ATOM 1255 N N . MET A 1 162 ? -0.786 8.856 25.607 1.00 63.69 162 MET A N 1
ATOM 1256 C CA . MET A 1 162 ? -1.570 8.717 24.377 1.00 63.69 162 MET A CA 1
ATOM 1257 C C . MET A 1 162 ? -1.161 7.478 23.586 1.00 63.69 162 MET A C 1
ATOM 1259 O O . MET A 1 162 ? -2.034 6.748 23.120 1.00 63.69 162 MET A O 1
ATOM 1263 N N . LEU A 1 163 ? 0.141 7.184 23.503 1.00 61.44 163 LEU A N 1
ATOM 1264 C CA . LEU A 1 163 ? 0.617 5.930 22.921 1.00 61.44 163 LEU A CA 1
ATOM 1265 C C . LEU A 1 163 ? 0.052 4.726 23.688 1.00 61.44 163 LEU A C 1
ATOM 1267 O O . LEU A 1 163 ? -0.531 3.843 23.071 1.00 61.44 163 LEU A O 1
ATOM 1271 N N . GLN A 1 164 ? 0.130 4.729 25.021 1.00 64.44 164 GLN A N 1
ATOM 1272 C CA . GLN A 1 164 ? -0.425 3.662 25.853 1.00 64.44 164 GLN A CA 1
ATOM 1273 C C . GLN A 1 164 ? -1.938 3.506 25.659 1.00 64.44 164 GLN A C 1
ATOM 1275 O O . GLN A 1 164 ? -2.418 2.384 25.691 1.00 64.44 164 GLN A O 1
ATOM 1280 N N . ARG A 1 165 ? -2.690 4.591 25.428 1.00 64.69 165 ARG A N 1
ATOM 1281 C CA . ARG A 1 165 ? -4.145 4.561 25.178 1.00 64.69 165 ARG A CA 1
ATOM 1282 C C . ARG A 1 165 ? -4.511 4.028 23.795 1.00 64.69 165 ARG A C 1
ATOM 1284 O O . ARG A 1 165 ? -5.472 3.274 23.656 1.00 64.69 165 ARG A O 1
ATOM 1291 N N . VAL A 1 166 ? -3.747 4.414 22.772 1.00 59.69 166 VAL A N 1
ATOM 1292 C CA . VAL A 1 166 ? -3.898 3.870 21.415 1.00 59.69 166 VAL A CA 1
ATOM 1293 C C . VAL A 1 166 ? -3.528 2.386 21.409 1.00 59.69 166 VAL A C 1
ATOM 1295 O O . VAL A 1 166 ? -4.251 1.600 20.810 1.00 59.69 166 VAL A O 1
ATOM 1298 N N . ILE A 1 167 ? -2.471 1.997 22.133 1.00 60.03 167 ILE A N 1
ATOM 1299 C CA . ILE A 1 167 ? -2.050 0.599 22.322 1.00 60.03 167 ILE A CA 1
ATOM 1300 C C . ILE A 1 167 ? -3.032 -0.173 23.207 1.00 60.03 167 ILE A C 1
ATOM 1302 O O . ILE A 1 167 ? -3.266 -1.349 22.965 1.00 60.03 167 ILE A O 1
ATOM 1306 N N . SER A 1 168 ? -3.643 0.459 24.214 1.00 62.25 168 SER A N 1
ATOM 1307 C CA . SER A 1 168 ? -4.627 -0.206 25.073 1.00 62.25 168 SER A CA 1
ATOM 1308 C C . SER A 1 168 ? -5.937 -0.479 24.341 1.00 62.25 168 SER A C 1
ATOM 1310 O O . SER A 1 168 ? -6.807 -1.126 24.916 1.00 62.25 168 SER A O 1
ATOM 1312 N N . ASN A 1 169 ? -6.072 0.005 23.093 1.00 64.62 169 ASN A N 1
ATOM 1313 C CA . ASN A 1 169 ? -7.099 -0.383 22.132 1.00 64.62 169 ASN A CA 1
ATOM 1314 C C . ASN A 1 169 ? -8.521 -0.340 22.735 1.00 64.62 169 ASN A C 1
ATOM 1316 O O . ASN A 1 169 ? -9.349 -1.230 22.544 1.00 64.62 169 ASN A O 1
ATOM 1320 N N . GLN A 1 170 ? -8.788 0.717 23.501 1.00 71.81 170 GLN A N 1
ATOM 1321 C CA . GLN A 1 170 ? -10.083 1.014 24.107 1.00 71.81 170 GLN A CA 1
ATOM 1322 C C . GLN A 1 170 ? -10.774 2.138 23.339 1.00 71.81 170 GLN A C 1
ATOM 1324 O O . GLN A 1 170 ? -10.145 2.868 22.568 1.00 71.81 170 GLN A O 1
ATOM 1329 N N . LYS A 1 171 ? -12.079 2.305 23.586 1.00 78.50 171 LYS A N 1
ATOM 1330 C CA . LYS A 1 171 ? -12.775 3.526 23.178 1.00 78.50 171 LYS A CA 1
ATOM 1331 C C . LYS A 1 171 ? -12.092 4.727 23.824 1.00 78.50 171 LYS A C 1
ATOM 1333 O O . LYS A 1 171 ? -11.851 4.740 25.028 1.00 78.50 171 LYS A O 1
ATOM 1338 N N . LEU A 1 172 ? -11.797 5.723 23.008 1.00 75.50 172 LEU A N 1
ATOM 1339 C CA . LEU A 1 172 ? -11.210 6.984 23.423 1.00 75.50 172 LEU A CA 1
ATOM 1340 C C . LEU A 1 172 ? -12.339 7.993 23.609 1.00 75.50 172 LEU A C 1
ATOM 1342 O O . LEU A 1 172 ? -13.173 8.144 22.715 1.00 75.50 172 LEU A O 1
ATOM 1346 N N . ASP A 1 173 ? -12.366 8.685 24.747 1.00 72.19 173 ASP A N 1
ATOM 1347 C CA . ASP A 1 173 ? -13.378 9.718 24.989 1.00 72.19 173 ASP A CA 1
ATOM 1348 C C . ASP A 1 173 ? -13.184 10.893 24.027 1.00 72.19 173 ASP A C 1
ATOM 1350 O O . ASP A 1 173 ? -14.122 11.279 23.339 1.00 72.19 173 ASP A O 1
ATOM 1354 N N . TYR A 1 174 ? -11.955 11.407 23.915 1.00 67.75 174 TYR A N 1
ATOM 1355 C CA . TYR A 1 174 ? -11.569 12.395 22.907 1.00 67.75 174 TYR A CA 1
ATOM 1356 C C . TYR A 1 174 ? -10.044 12.348 22.694 1.00 67.75 174 TYR A C 1
ATOM 1358 O O . TYR A 1 174 ? -9.295 12.785 23.568 1.00 67.75 174 TYR A O 1
ATOM 1366 N N . PRO A 1 175 ? -9.549 11.789 21.574 1.00 68.62 175 PRO A N 1
ATOM 1367 C CA . PRO A 1 175 ? -8.113 11.658 21.345 1.00 68.62 175 PRO A CA 1
ATOM 1368 C C . PRO A 1 175 ? -7.435 12.927 20.827 1.00 68.62 175 PRO A C 1
ATOM 1370 O O . PRO A 1 175 ? -6.211 13.002 20.843 1.00 68.62 175 PRO A O 1
ATOM 1373 N N . LEU A 1 176 ? -8.203 13.891 20.322 1.00 73.50 176 LEU A N 1
ATOM 1374 C CA . LEU A 1 176 ? -7.684 15.094 19.678 1.00 73.50 176 LEU A CA 1
ATOM 1375 C C . LEU A 1 176 ? -8.106 16.319 20.479 1.00 73.50 176 LEU A C 1
ATOM 1377 O O . LEU A 1 176 ? -9.263 16.413 20.892 1.00 73.50 176 LEU A O 1
ATOM 1381 N N . THR A 1 177 ? -7.201 17.276 20.676 1.00 72.25 177 THR A N 1
ATOM 1382 C CA . THR A 1 177 ? -7.602 18.565 21.246 1.00 72.25 177 THR A CA 1
ATOM 1383 C C . THR A 1 177 ? -8.486 19.326 20.253 1.00 72.25 177 THR A C 1
ATOM 1385 O O . THR A 1 177 ? -8.368 19.162 19.037 1.00 72.25 177 THR A O 1
ATOM 1388 N N . GLU A 1 178 ? -9.347 20.221 20.744 1.00 70.06 178 GLU A N 1
ATOM 1389 C CA . GLU A 1 178 ? -10.172 21.090 19.882 1.00 70.06 178 GLU A CA 1
ATOM 1390 C C . GLU A 1 178 ? -9.331 21.962 18.928 1.00 70.06 178 GLU A C 1
ATOM 1392 O O . GLU A 1 178 ? -9.824 22.441 17.903 1.00 70.06 178 GLU A O 1
ATOM 1397 N N . ASN A 1 179 ? -8.044 22.148 19.235 1.00 72.12 179 ASN A N 1
ATOM 1398 C CA . ASN A 1 179 ? -7.099 22.949 18.463 1.00 72.12 179 ASN A CA 1
ATOM 1399 C C . ASN A 1 179 ? -6.192 22.120 17.549 1.00 72.12 179 ASN A C 1
ATOM 1401 O O . ASN A 1 179 ? -5.421 22.711 16.793 1.00 72.12 179 ASN A O 1
ATOM 1405 N N . ALA A 1 180 ? -6.319 20.790 17.545 1.00 81.00 180 ALA A N 1
ATOM 1406 C CA . ALA A 1 180 ? -5.548 19.942 16.651 1.00 81.00 180 ALA A CA 1
ATOM 1407 C C . ALA A 1 180 ? -5.781 20.364 15.190 1.00 81.00 180 ALA A C 1
ATOM 1409 O O . ALA A 1 180 ? -6.920 20.554 14.729 1.00 81.00 180 ALA A O 1
ATOM 1410 N N . THR A 1 181 ? -4.680 20.542 14.463 1.00 86.81 181 THR A N 1
ATOM 1411 C CA . THR A 1 181 ? -4.681 20.818 13.024 1.00 86.81 181 THR A CA 1
ATOM 1412 C C . THR A 1 181 ? -3.734 19.864 12.321 1.00 86.81 181 THR A C 1
ATOM 1414 O O . THR A 1 181 ? -2.695 19.470 12.852 1.00 86.81 181 THR A O 1
ATOM 1417 N N . PHE A 1 182 ? -4.115 19.483 11.110 1.00 90.00 182 PHE A N 1
ATOM 1418 C CA . PHE A 1 182 ? -3.390 18.522 10.296 1.00 90.00 182 PHE A CA 1
ATOM 1419 C C . PHE A 1 182 ? -2.998 19.216 9.004 1.00 90.00 182 PHE A C 1
ATOM 1421 O O . PHE A 1 182 ? -3.816 19.918 8.416 1.00 90.00 182 PHE A O 1
ATOM 1428 N N . HIS A 1 183 ? -1.768 19.039 8.541 1.00 90.88 183 HIS A N 1
ATOM 1429 C CA . HIS A 1 183 ? -1.314 19.624 7.285 1.00 90.88 183 HIS A CA 1
ATOM 1430 C C . HIS A 1 183 ? -0.701 18.551 6.402 1.00 90.88 183 HIS A C 1
ATOM 1432 O O . HIS A 1 183 ? 0.227 17.865 6.813 1.00 90.88 183 HIS A O 1
ATOM 1438 N N . LEU A 1 184 ? -1.156 18.441 5.154 1.00 90.12 184 LEU A N 1
ATOM 1439 C CA . LEU A 1 184 ? -0.418 17.655 4.167 1.00 90.12 184 LEU A CA 1
ATOM 1440 C C . LEU A 1 184 ? 1.001 18.212 4.027 1.00 90.12 184 LEU A C 1
ATOM 1442 O O . LEU A 1 184 ? 1.203 19.430 3.986 1.00 90.12 184 LEU A O 1
ATOM 1446 N N . GLN A 1 185 ? 1.986 17.335 3.864 1.00 86.44 185 GLN A N 1
ATOM 1447 C CA . GLN A 1 185 ? 3.334 17.772 3.517 1.00 86.44 185 GLN A CA 1
ATOM 1448 C C . GLN A 1 185 ? 3.346 18.520 2.175 1.00 86.44 185 GLN A C 1
ATOM 1450 O O . GLN A 1 185 ? 2.405 18.458 1.385 1.00 86.44 185 GLN A O 1
ATOM 1455 N N . ALA A 1 186 ? 4.423 19.258 1.884 1.00 81.50 186 ALA A N 1
ATOM 1456 C CA . ALA A 1 186 ? 4.499 20.145 0.710 1.00 81.50 186 ALA A CA 1
ATOM 1457 C C . ALA A 1 186 ? 4.208 19.455 -0.634 1.00 81.50 186 ALA A C 1
ATOM 1459 O O . ALA A 1 186 ? 3.773 20.109 -1.577 1.00 81.50 186 ALA A O 1
ATOM 1460 N N . ARG A 1 187 ? 4.443 18.143 -0.712 1.00 77.00 187 ARG A N 1
ATOM 1461 C CA . ARG A 1 187 ? 4.171 17.296 -1.882 1.00 77.00 187 ARG A CA 1
ATOM 1462 C C . ARG A 1 187 ? 3.033 16.300 -1.648 1.00 77.00 187 ARG A C 1
ATOM 1464 O O . ARG A 1 187 ? 2.763 15.481 -2.515 1.00 77.00 187 ARG A O 1
ATOM 1471 N N . GLY A 1 188 ? 2.382 16.384 -0.490 1.00 80.56 188 GLY A N 1
ATOM 1472 C CA . GLY A 1 188 ? 1.285 15.524 -0.084 1.00 80.56 188 GLY A CA 1
ATOM 1473 C C . GLY A 1 188 ? 0.115 15.608 -1.061 1.00 80.56 188 GLY A C 1
ATOM 1474 O O . GLY A 1 188 ? -0.326 16.703 -1.429 1.00 80.56 188 GLY A O 1
ATOM 1475 N N . LYS A 1 189 ? -0.406 14.461 -1.476 1.00 84.88 189 LYS A N 1
ATOM 1476 C CA . LYS A 1 189 ? -1.612 14.327 -2.289 1.00 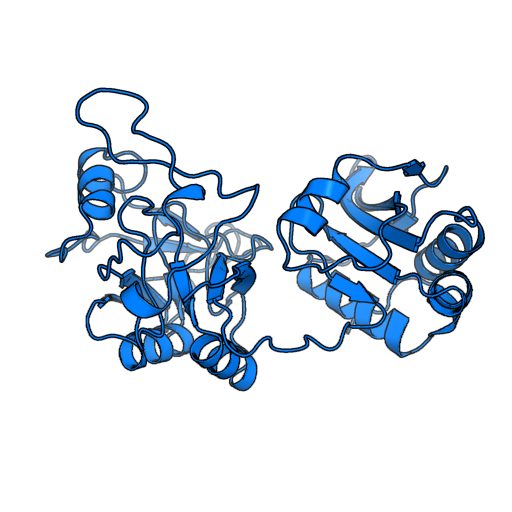84.88 189 LYS A CA 1
ATOM 1477 C C . LYS A 1 189 ? -2.832 14.115 -1.400 1.00 84.88 189 LYS A C 1
ATOM 1479 O O . LYS A 1 189 ? -2.735 13.592 -0.297 1.00 84.88 189 LYS A O 1
ATOM 1484 N N . GLU A 1 190 ? -3.980 14.537 -1.911 1.00 90.81 190 GLU A N 1
ATOM 1485 C CA . GLU A 1 190 ? -5.286 14.242 -1.319 1.00 90.81 190 GLU A CA 1
ATOM 1486 C C . GLU A 1 190 ? -5.664 12.809 -1.730 1.00 90.81 190 GLU A C 1
ATOM 1488 O O . GLU A 1 190 ? -6.331 12.615 -2.742 1.00 90.81 190 GLU A O 1
ATOM 1493 N N . LEU A 1 191 ? -5.124 11.809 -1.023 1.00 91.81 191 LEU A N 1
ATOM 1494 C CA . LEU A 1 191 ? -5.463 10.390 -1.208 1.00 91.81 191 LEU A CA 1
ATOM 1495 C C . LEU A 1 191 ? -6.520 9.953 -0.189 1.00 91.81 191 LEU A C 1
ATOM 1497 O O . LEU A 1 191 ? -6.717 10.629 0.820 1.00 91.81 191 LEU A O 1
ATOM 1501 N N . ASP A 1 192 ? -7.189 8.826 -0.424 1.00 94.19 192 ASP A N 1
ATOM 1502 C CA . ASP A 1 192 ? -8.217 8.317 0.494 1.00 94.19 192 ASP A CA 1
ATOM 1503 C C . ASP A 1 192 ? -7.637 7.809 1.817 1.00 94.19 192 ASP A C 1
ATOM 1505 O O . ASP A 1 192 ? -8.320 7.857 2.837 1.00 94.19 192 ASP A O 1
ATOM 1509 N N . LEU A 1 193 ? -6.375 7.381 1.818 1.00 91.69 193 LEU A N 1
ATOM 1510 C CA . LEU A 1 193 ? -5.625 7.039 3.017 1.00 91.69 193 LEU A CA 1
ATOM 1511 C C . LEU A 1 193 ? -4.325 7.849 3.104 1.00 91.69 193 LEU A C 1
ATOM 1513 O O . LEU A 1 193 ? -3.541 7.910 2.150 1.00 91.69 193 LEU A O 1
ATOM 1517 N N . LEU A 1 194 ? -4.111 8.486 4.258 1.00 90.06 194 LEU A N 1
ATOM 1518 C CA . LEU A 1 194 ? -2.990 9.386 4.513 1.00 90.06 194 LEU A CA 1
ATOM 1519 C C . LEU A 1 194 ? -2.089 8.852 5.625 1.00 90.06 194 LEU A C 1
ATOM 1521 O O . LEU A 1 194 ? -2.559 8.292 6.617 1.00 90.06 194 LEU A O 1
ATOM 1525 N N . TYR A 1 195 ? -0.782 9.066 5.470 1.00 83.62 195 TYR A N 1
ATOM 1526 C CA . TYR A 1 195 ? 0.202 8.618 6.446 1.00 83.62 195 TYR A CA 1
ATOM 1527 C C . TYR A 1 195 ? 0.322 9.646 7.565 1.00 83.62 195 TYR A C 1
ATOM 1529 O O . TYR A 1 195 ? 0.729 10.785 7.343 1.00 83.62 195 TYR A O 1
ATOM 1537 N N . ALA A 1 196 ? 0.007 9.232 8.786 1.00 79.00 196 ALA A N 1
ATOM 1538 C CA . ALA A 1 196 ? 0.312 9.975 9.995 1.00 79.00 196 ALA A CA 1
ATOM 1539 C C . ALA A 1 196 ? 0.847 8.987 11.030 1.00 79.00 196 ALA A C 1
ATOM 1541 O O . ALA A 1 196 ? 0.249 7.935 11.236 1.00 79.00 196 ALA A O 1
ATOM 1542 N N . VAL A 1 197 ? 1.959 9.339 11.685 1.00 65.94 197 VAL A N 1
ATOM 1543 C CA . VAL A 1 197 ? 2.800 8.450 12.521 1.00 65.94 197 VAL A CA 1
ATOM 1544 C C . VAL A 1 197 ? 2.004 7.567 13.495 1.00 65.94 197 VAL A C 1
ATOM 1546 O O . VAL A 1 197 ? 2.457 6.481 13.852 1.00 65.94 197 VAL A O 1
ATOM 1549 N N . ARG A 1 198 ? 0.827 8.020 13.941 1.00 68.81 198 ARG A N 1
ATOM 1550 C CA . ARG A 1 198 ? -0.014 7.323 14.927 1.00 68.81 198 ARG A CA 1
ATOM 1551 C C . ARG A 1 198 ? -1.496 7.274 14.580 1.00 68.81 198 ARG A C 1
ATOM 1553 O O . ARG A 1 198 ? -2.269 6.683 15.326 1.00 68.81 198 ARG A O 1
ATOM 1560 N N . TRP A 1 199 ? -1.898 7.906 13.483 1.00 76.25 199 TRP A N 1
ATOM 1561 C CA . TRP A 1 199 ? -3.304 8.112 13.173 1.00 76.25 199 TRP A CA 1
ATOM 1562 C C . TRP A 1 199 ? -3.643 7.504 11.832 1.00 76.25 199 TRP A C 1
ATOM 1564 O O . TRP A 1 199 ? -2.983 7.757 10.828 1.00 76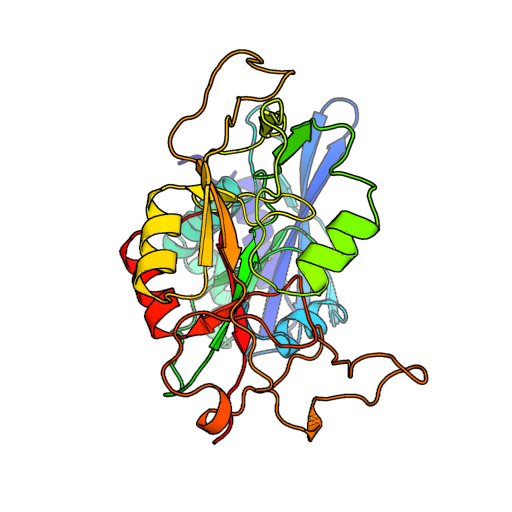.25 199 TRP A O 1
ATOM 1574 N N . PHE A 1 200 ? -4.733 6.751 11.816 1.00 83.62 200 PHE A N 1
ATOM 1575 C CA . PHE A 1 200 ? -5.325 6.293 10.579 1.00 83.62 200 PHE A CA 1
ATOM 1576 C C . PHE A 1 200 ? -6.233 7.404 10.044 1.00 83.62 200 PHE A C 1
ATOM 1578 O O . PHE A 1 200 ? -7.396 7.519 10.432 1.00 83.62 200 PHE A O 1
ATOM 1585 N N . ILE A 1 201 ? -5.657 8.294 9.232 1.00 89.94 201 ILE A N 1
ATOM 1586 C CA . ILE A 1 201 ? -6.379 9.416 8.629 1.00 89.94 201 ILE A CA 1
ATOM 1587 C C . ILE A 1 201 ? -6.905 8.977 7.272 1.00 89.94 201 ILE A C 1
ATOM 1589 O O . ILE A 1 201 ? -6.124 8.652 6.379 1.00 89.94 201 ILE A O 1
ATOM 1593 N N . CYS A 1 202 ? -8.219 9.026 7.092 1.00 94.06 202 CYS A N 1
ATOM 1594 C CA . CYS A 1 202 ? -8.839 8.616 5.844 1.00 94.06 202 CYS A CA 1
ATOM 1595 C C . CYS A 1 202 ? -9.906 9.601 5.359 1.00 94.06 202 CYS A C 1
ATOM 1597 O O . CYS A 1 202 ? -10.443 10.398 6.135 1.00 94.06 202 CYS A O 1
ATOM 1599 N N . SER A 1 203 ? -10.190 9.553 4.059 1.00 96.69 203 SER A N 1
ATOM 1600 C CA . SER A 1 203 ? -11.278 10.302 3.436 1.00 96.69 203 SER A CA 1
ATOM 1601 C C . SER A 1 203 ? -12.642 9.782 3.894 1.00 96.69 203 SER A C 1
ATOM 1603 O O . SER A 1 203 ? -12.758 8.669 4.413 1.00 96.69 203 SER A O 1
ATOM 1605 N N . ASP A 1 204 ? -13.697 10.554 3.632 1.00 97.12 204 ASP A N 1
ATOM 1606 C CA . ASP A 1 204 ? -15.085 10.150 3.878 1.00 97.12 204 ASP A CA 1
ATOM 1607 C C . ASP A 1 204 ? -15.429 8.808 3.208 1.00 97.12 204 ASP A C 1
ATOM 1609 O O . ASP A 1 204 ? -16.055 7.956 3.828 1.00 97.12 204 ASP A O 1
ATOM 1613 N N . ARG A 1 205 ? -14.949 8.569 1.980 1.00 96.88 205 ARG A N 1
ATOM 1614 C CA . ARG A 1 205 ? -15.204 7.318 1.240 1.00 96.88 205 ARG A CA 1
ATOM 1615 C C . ARG A 1 205 ? -14.614 6.100 1.949 1.00 96.88 205 ARG A C 1
ATOM 1617 O O . ARG A 1 205 ? -15.276 5.073 2.065 1.00 96.88 205 ARG A O 1
ATOM 1624 N N . MET A 1 206 ? -13.374 6.212 2.422 1.00 96.25 206 MET A N 1
ATOM 1625 C CA . MET A 1 206 ? -12.711 5.133 3.154 1.00 96.25 206 MET A CA 1
ATOM 1626 C C . MET A 1 206 ? -13.299 4.965 4.562 1.00 96.25 206 MET A C 1
ATOM 1628 O O . MET A 1 206 ? -13.493 3.839 5.016 1.00 96.25 206 MET A O 1
ATOM 1632 N N . ARG A 1 207 ? -13.656 6.069 5.231 1.00 96.31 207 ARG A N 1
ATOM 1633 C CA . ARG A 1 207 ? -14.374 6.042 6.513 1.00 96.31 207 ARG A CA 1
ATOM 1634 C C . ARG A 1 207 ? -15.673 5.248 6.388 1.00 96.31 207 ARG A C 1
ATOM 1636 O O . ARG A 1 207 ? -15.917 4.371 7.212 1.00 96.31 207 ARG A O 1
ATOM 1643 N N . ASP A 1 208 ? -16.479 5.540 5.371 1.00 97.19 208 ASP A N 1
ATOM 1644 C CA . ASP A 1 208 ? -17.785 4.906 5.181 1.00 97.19 208 ASP A CA 1
ATOM 1645 C C . ASP A 1 208 ? -17.648 3.390 4.969 1.00 97.19 208 ASP A C 1
ATOM 1647 O O . ASP A 1 208 ? -18.428 2.619 5.529 1.00 97.19 208 ASP A O 1
ATOM 1651 N N . LEU A 1 209 ? -16.611 2.943 4.246 1.00 97.31 209 LEU A N 1
ATOM 1652 C CA . LEU A 1 209 ? -16.283 1.518 4.121 1.00 97.31 209 LEU A CA 1
ATOM 1653 C C . LEU A 1 209 ? -15.962 0.875 5.473 1.00 97.31 209 LEU A C 1
ATOM 1655 O O . LEU A 1 209 ? -16.471 -0.203 5.772 1.00 97.31 209 LEU A O 1
ATOM 1659 N N . ILE A 1 210 ? -15.138 1.526 6.298 1.00 95.56 210 ILE A N 1
ATOM 1660 C CA . ILE A 1 210 ? -14.745 0.996 7.612 1.00 95.56 210 ILE A CA 1
ATOM 1661 C C . ILE A 1 210 ? -15.954 0.912 8.543 1.00 95.56 210 ILE A C 1
ATOM 1663 O O . ILE A 1 210 ? -16.173 -0.124 9.163 1.00 95.56 210 ILE A O 1
ATOM 1667 N N . GLN A 1 211 ? -16.771 1.967 8.609 1.00 95.75 211 GLN A N 1
ATOM 1668 C CA . GLN A 1 211 ? -17.974 1.986 9.446 1.00 95.75 211 GLN A CA 1
ATOM 1669 C C . GLN A 1 211 ? -19.022 0.958 8.998 1.00 95.75 211 GLN A C 1
ATOM 1671 O O . GLN A 1 211 ? -19.786 0.464 9.824 1.00 95.75 211 GLN A O 1
ATOM 1676 N N . ALA A 1 212 ? -19.066 0.626 7.705 1.00 96.25 212 ALA A N 1
ATOM 1677 C CA . ALA A 1 212 ? -19.916 -0.445 7.194 1.00 96.25 212 ALA A CA 1
ATOM 1678 C C . ALA A 1 212 ? -19.374 -1.847 7.529 1.00 96.25 212 ALA A C 1
ATOM 1680 O O . ALA A 1 212 ? -20.158 -2.782 7.676 1.00 96.25 212 ALA A O 1
ATOM 1681 N N . ALA A 1 213 ? -18.052 -1.994 7.642 1.00 95.38 213 ALA A N 1
ATOM 1682 C CA . ALA A 1 213 ? -17.377 -3.267 7.882 1.00 95.38 213 ALA A CA 1
ATOM 1683 C C . ALA A 1 213 ? -17.319 -3.667 9.365 1.00 95.38 213 ALA A C 1
ATOM 1685 O O . ALA A 1 213 ? -17.164 -4.847 9.674 1.00 95.38 213 ALA A O 1
ATOM 1686 N N . THR A 1 214 ? -17.428 -2.708 10.290 1.00 93.88 214 THR A N 1
ATOM 1687 C CA . THR A 1 214 ? -17.372 -2.981 11.731 1.00 93.88 214 THR A CA 1
ATOM 1688 C C . THR A 1 214 ? -18.062 -1.906 12.571 1.00 93.88 214 THR A C 1
ATOM 1690 O O . THR A 1 214 ? -18.055 -0.720 12.251 1.00 93.88 214 THR A O 1
ATOM 1693 N N . GLN A 1 215 ? -18.621 -2.320 13.712 1.00 91.31 215 GLN A N 1
ATOM 1694 C CA . GLN A 1 215 ? -19.142 -1.414 14.747 1.00 91.31 215 GLN A CA 1
ATOM 1695 C C . GLN A 1 215 ? -18.057 -0.982 15.750 1.00 91.31 215 GLN A C 1
ATOM 1697 O O . GLN A 1 215 ? -18.271 -0.096 16.583 1.00 91.31 215 GLN A O 1
ATOM 1702 N N . HIS A 1 216 ? -16.876 -1.593 15.675 1.00 91.25 216 HIS A N 1
ATOM 1703 C CA . HIS A 1 216 ? -15.776 -1.418 16.614 1.00 91.25 216 HIS A CA 1
ATOM 1704 C C . HIS A 1 216 ? -14.787 -0.331 16.167 1.00 91.25 216 HIS A C 1
ATOM 1706 O O . HIS A 1 216 ? -13.570 -0.467 16.298 1.00 91.25 216 HIS A O 1
ATOM 1712 N N . CYS A 1 217 ? -15.317 0.785 15.661 1.00 91.50 217 CYS A N 1
ATOM 1713 C CA . CYS A 1 217 ? -14.537 1.959 15.280 1.00 91.50 217 CYS A CA 1
ATOM 1714 C C . CYS A 1 217 ? -15.104 3.255 15.879 1.00 91.50 217 CYS A C 1
ATOM 1716 O O . CYS A 1 217 ? -16.301 3.362 16.155 1.00 91.50 217 CYS A O 1
ATOM 1718 N N . GLN A 1 218 ? -14.240 4.248 16.072 1.00 90.62 218 GLN A N 1
ATOM 1719 C CA . GLN A 1 218 ? -14.608 5.631 16.364 1.00 90.62 218 GLN A CA 1
ATOM 1720 C C . GLN A 1 218 ? -14.074 6.539 15.265 1.00 90.62 218 GLN A C 1
ATOM 1722 O O . GLN A 1 218 ? -12.999 6.297 14.716 1.00 90.62 218 GLN A O 1
ATOM 1727 N N . VAL A 1 219 ? -14.823 7.594 14.967 1.00 91.38 219 VAL A N 1
ATOM 1728 C CA . VAL A 1 219 ? -14.477 8.567 13.935 1.00 91.38 219 VAL A CA 1
ATOM 1729 C C . VAL A 1 219 ? -14.372 9.937 14.580 1.00 91.38 219 VAL A C 1
ATOM 1731 O O . VAL A 1 219 ? -15.307 10.391 15.238 1.00 91.38 219 VAL A O 1
ATOM 1734 N N . PHE A 1 220 ? -13.250 10.603 14.345 1.00 90.50 220 PHE A N 1
ATOM 1735 C CA . PHE A 1 220 ? -12.974 11.948 14.824 1.00 90.50 220 PHE A CA 1
ATOM 1736 C C . PHE A 1 220 ? -12.714 12.847 13.611 1.00 90.50 220 PHE A C 1
ATOM 1738 O O . PHE A 1 220 ? -11.666 12.717 12.973 1.00 90.50 220 PHE A O 1
ATOM 1745 N N . PRO A 1 221 ? -13.660 13.729 13.240 1.00 90.94 221 PRO A N 1
ATOM 1746 C CA . PRO A 1 221 ? -13.465 14.666 12.140 1.00 90.94 221 PRO A CA 1
ATOM 1747 C C . PRO A 1 221 ? -12.243 15.553 12.382 1.00 90.94 221 PRO A C 1
ATOM 1749 O O . PRO A 1 221 ? -12.020 16.006 13.506 1.00 90.94 221 PRO A O 1
ATOM 1752 N N . ILE A 1 222 ? -11.472 15.831 11.330 1.00 90.50 222 ILE A N 1
ATOM 1753 C CA . ILE A 1 222 ? -10.269 16.662 11.439 1.00 90.50 222 ILE A CA 1
ATOM 1754 C C . ILE A 1 222 ? -10.305 17.869 10.511 1.00 90.50 222 ILE A C 1
ATOM 1756 O O . ILE A 1 222 ? -10.937 17.868 9.457 1.00 90.50 222 ILE A O 1
ATOM 1760 N N . ARG A 1 223 ? -9.551 18.905 10.888 1.00 90.62 223 ARG A N 1
ATOM 1761 C CA . ARG A 1 223 ? -9.228 20.027 10.005 1.00 90.62 223 ARG A CA 1
ATOM 1762 C C . ARG A 1 223 ? -7.909 19.733 9.302 1.00 90.62 223 ARG A C 1
ATOM 1764 O O . ARG A 1 223 ? -6.839 20.017 9.845 1.00 90.62 223 ARG A O 1
ATOM 1771 N N . LEU A 1 224 ? -8.004 19.125 8.123 1.00 92.81 224 LEU A N 1
ATOM 1772 C CA . LEU A 1 224 ? -6.861 18.909 7.247 1.00 92.81 224 LEU A CA 1
ATOM 1773 C C . LEU A 1 224 ? -6.658 20.137 6.362 1.00 92.81 224 LEU A C 1
ATOM 1775 O O . LEU A 1 224 ? -7.573 20.577 5.680 1.00 92.81 224 LEU A O 1
ATOM 1779 N N . TYR A 1 225 ? -5.452 20.674 6.338 1.00 93.19 225 TYR A N 1
ATOM 1780 C CA . TYR A 1 225 ? -5.060 21.804 5.512 1.00 93.19 225 TYR A CA 1
ATOM 1781 C C . TYR A 1 225 ? -4.014 21.376 4.489 1.00 93.19 225 TYR A C 1
ATOM 1783 O O . TYR A 1 225 ? -3.297 20.379 4.642 1.00 93.19 225 TYR A O 1
ATOM 1791 N N . ARG A 1 226 ? -3.872 22.172 3.432 1.00 92.69 226 ARG A N 1
ATOM 1792 C CA . ARG A 1 226 ? -2.698 22.086 2.570 1.00 92.69 226 ARG A CA 1
ATOM 1793 C C . ARG A 1 226 ? -1.439 22.492 3.329 1.00 92.69 226 ARG A C 1
ATOM 1795 O O . ARG A 1 226 ? -1.467 23.093 4.405 1.00 92.69 226 ARG A O 1
ATOM 1802 N N . SER A 1 227 ? -0.304 22.112 2.752 1.00 88.56 227 SER A N 1
ATOM 1803 C CA . SER A 1 227 ? 0.992 22.349 3.369 1.00 88.56 227 SER A CA 1
ATOM 1804 C C . SER A 1 227 ? 1.207 23.810 3.708 1.00 88.56 227 SER A C 1
ATOM 1806 O O . SER A 1 227 ? 0.978 24.688 2.871 1.00 88.56 227 SER A O 1
ATOM 1808 N N . LYS A 1 228 ? 1.789 24.044 4.888 1.00 84.69 228 LYS A N 1
ATOM 1809 C CA . LYS A 1 228 ? 2.234 25.369 5.331 1.00 84.69 228 LYS A CA 1
ATOM 1810 C C . LYS A 1 228 ? 3.176 26.055 4.337 1.00 84.69 228 LYS A C 1
ATOM 1812 O O . LYS A 1 228 ? 3.223 27.276 4.282 1.00 84.69 228 LYS A O 1
ATOM 1817 N N . LYS A 1 229 ? 3.902 25.277 3.524 1.00 86.62 229 LYS A N 1
ATOM 1818 C CA . LYS A 1 229 ? 4.837 25.778 2.501 1.00 86.62 229 LYS A CA 1
ATOM 1819 C C . LYS A 1 229 ? 4.178 26.119 1.159 1.00 86.62 229 LYS A C 1
ATOM 1821 O O . LYS A 1 229 ? 4.854 26.659 0.291 1.00 86.62 229 LYS A O 1
ATOM 1826 N N . VAL A 1 230 ? 2.911 25.752 0.959 1.00 86.12 230 VAL A N 1
ATOM 1827 C CA . VAL A 1 230 ? 2.216 25.875 -0.333 1.00 86.12 230 VAL A CA 1
ATOM 1828 C C . VAL A 1 230 ? 0.982 26.761 -0.208 1.00 86.12 230 VAL A C 1
ATOM 1830 O O . VAL A 1 230 ? 0.864 27.747 -0.926 1.00 86.12 230 VAL A O 1
ATOM 1833 N N . ALA A 1 231 ? 0.063 26.412 0.691 1.00 88.75 231 ALA A N 1
ATOM 1834 C CA . ALA A 1 231 ? -1.189 27.131 0.910 1.00 88.75 231 ALA A CA 1
ATOM 1835 C C . ALA A 1 231 ? -1.694 26.846 2.340 1.00 88.75 231 ALA A C 1
ATOM 1837 O O . ALA A 1 231 ? -2.606 26.033 2.498 1.00 88.75 231 ALA A O 1
ATOM 1838 N N . PRO A 1 232 ? -1.085 27.457 3.377 1.00 87.12 232 PRO A N 1
ATOM 1839 C CA . PRO A 1 232 ? -1.334 27.128 4.787 1.00 87.12 232 PRO A CA 1
ATOM 1840 C C . PRO A 1 232 ? -2.810 27.185 5.198 1.00 87.12 232 PRO A C 1
ATOM 1842 O O . PRO A 1 232 ? -3.241 26.353 5.989 1.00 87.12 232 PRO A O 1
ATOM 1845 N N . ASP A 1 233 ? -3.580 28.116 4.632 1.00 92.06 233 ASP A N 1
ATOM 1846 C CA . ASP A 1 233 ? -4.971 28.369 5.034 1.00 92.06 233 ASP A CA 1
ATOM 1847 C C . ASP A 1 233 ? -6.001 27.593 4.199 1.00 92.06 233 ASP A C 1
ATOM 1849 O O . ASP A 1 233 ? -7.205 27.661 4.452 1.00 92.06 233 ASP A O 1
ATOM 1853 N N . LYS A 1 234 ? -5.561 26.845 3.177 1.00 95.06 234 LYS A N 1
ATOM 1854 C CA . LYS A 1 234 ? -6.475 26.074 2.331 1.00 95.06 234 LYS A CA 1
ATOM 1855 C C . LYS A 1 234 ? -6.896 24.799 3.059 1.00 95.06 234 LYS A C 1
ATOM 1857 O O . LYS A 1 234 ? -6.134 23.834 3.101 1.00 95.06 234 LYS A O 1
ATOM 1862 N N . LEU A 1 235 ? -8.123 24.794 3.572 1.00 94.56 235 LEU A N 1
ATOM 1863 C CA . LEU A 1 235 ? -8.774 23.616 4.143 1.00 94.56 235 LEU A CA 1
ATOM 1864 C C . LEU A 1 235 ? -9.080 22.571 3.055 1.00 94.56 235 LEU A C 1
ATOM 1866 O O . LEU A 1 235 ? -9.490 22.904 1.941 1.00 94.56 235 LEU A O 1
ATOM 1870 N N . ILE A 1 236 ? -8.900 21.307 3.413 1.00 94.56 236 ILE A N 1
ATOM 1871 C CA . ILE A 1 236 ? -9.240 20.110 2.653 1.00 94.56 236 ILE A CA 1
ATOM 1872 C C . ILE A 1 236 ? -10.328 19.395 3.453 1.00 94.56 236 ILE A C 1
ATOM 1874 O O . ILE A 1 236 ? -10.080 18.874 4.540 1.00 94.56 236 ILE A O 1
ATOM 1878 N N . ALA A 1 237 ? -11.556 19.437 2.947 1.00 93.44 237 ALA A N 1
ATOM 1879 C CA . ALA A 1 237 ? -12.704 18.840 3.619 1.00 93.44 237 ALA A CA 1
ATOM 1880 C C . ALA A 1 237 ? -12.743 17.311 3.443 1.00 93.44 237 ALA A C 1
ATOM 1882 O O . ALA A 1 237 ? -12.099 16.768 2.547 1.00 93.44 237 ALA A O 1
ATOM 1883 N N . GLY A 1 238 ? -13.548 16.643 4.274 1.00 94.81 238 GLY A N 1
ATOM 1884 C CA . GLY A 1 238 ? -13.892 15.227 4.104 1.00 94.81 238 GLY A CA 1
ATOM 1885 C C . GLY A 1 238 ? -12.829 14.243 4.586 1.00 94.81 238 GLY A C 1
ATOM 1886 O O . GLY A 1 238 ? -12.660 13.191 3.977 1.00 94.81 238 GLY A O 1
ATOM 1887 N N . TYR A 1 239 ? -12.097 14.593 5.649 1.00 95.19 239 TYR A N 1
ATOM 1888 C CA . TYR A 1 239 ? -11.115 13.717 6.289 1.00 95.19 239 TYR A CA 1
ATOM 1889 C C . TYR A 1 239 ? -11.407 13.545 7.775 1.00 95.19 239 TYR A C 1
ATOM 1891 O O . TYR A 1 239 ? -11.869 14.463 8.459 1.00 95.19 239 TYR A O 1
ATOM 1899 N N . SER A 1 240 ? -11.120 12.351 8.282 1.00 93.38 240 SER A N 1
ATOM 1900 C CA . SER A 1 240 ? -11.282 11.993 9.690 1.00 93.38 240 SER A CA 1
ATOM 1901 C C . SER A 1 240 ? -10.132 11.109 10.156 1.00 93.38 240 SER A C 1
ATOM 1903 O O . SER A 1 240 ? -9.548 10.366 9.371 1.00 93.38 240 SER A O 1
ATOM 1905 N N . VAL A 1 241 ? -9.841 11.159 11.451 1.00 89.94 241 VAL A N 1
ATOM 1906 C CA . VAL A 1 241 ? -9.099 10.102 12.137 1.00 89.94 241 VAL A CA 1
ATOM 1907 C C . VAL A 1 241 ? -10.080 8.981 12.455 1.00 89.94 241 VAL A C 1
ATOM 1909 O O . VAL A 1 241 ? -11.127 9.227 13.057 1.00 89.94 241 VAL A O 1
ATOM 1912 N N . VAL A 1 242 ? -9.741 7.752 12.076 1.00 89.62 242 VAL A N 1
ATOM 1913 C CA . VAL A 1 242 ? -10.513 6.558 12.425 1.00 89.62 242 VAL A CA 1
ATOM 1914 C C . VAL A 1 242 ? -9.714 5.710 13.406 1.00 89.62 242 VAL A C 1
ATOM 1916 O O . VAL A 1 242 ? -8.638 5.211 13.091 1.00 89.62 242 VAL A O 1
ATOM 1919 N N . GLN A 1 243 ? -10.250 5.530 14.610 1.00 86.50 243 GLN A N 1
ATOM 1920 C CA . GLN A 1 243 ? -9.695 4.622 15.609 1.00 86.50 243 GLN A CA 1
ATOM 1921 C C . GLN A 1 243 ? -10.459 3.304 15.543 1.00 86.50 243 GLN A C 1
ATOM 1923 O O . GLN A 1 243 ? -11.594 3.212 16.013 1.00 86.50 243 GLN A O 1
ATOM 1928 N N . LEU A 1 244 ? -9.835 2.280 14.970 1.00 87.31 244 LEU A N 1
ATOM 1929 C CA . LEU A 1 244 ? -10.324 0.910 15.077 1.00 87.31 244 LEU A CA 1
ATOM 1930 C C . LEU A 1 244 ? -9.867 0.327 16.416 1.00 87.31 244 LEU A C 1
ATOM 1932 O O . LEU A 1 244 ? -8.677 0.366 16.714 1.00 87.31 244 LEU A O 1
ATOM 1936 N N . TYR A 1 245 ? -10.794 -0.201 17.209 1.00 85.88 245 TYR A N 1
ATOM 1937 C CA . TYR A 1 245 ? -10.499 -0.831 18.502 1.00 85.88 245 TYR A CA 1
ATOM 1938 C C . TYR A 1 245 ? -10.915 -2.311 18.544 1.00 85.88 245 TYR A C 1
ATOM 1940 O O . TYR A 1 245 ? -10.821 -2.952 19.589 1.00 85.88 245 TYR A O 1
ATOM 1948 N N . GLU A 1 246 ? -11.347 -2.872 17.408 1.00 87.88 246 GLU A N 1
ATOM 1949 C CA . GLU A 1 246 ? -11.516 -4.318 17.244 1.00 87.88 246 GLU A CA 1
ATOM 1950 C C . GLU A 1 246 ? -10.161 -5.013 17.218 1.00 87.88 246 GLU A C 1
ATOM 1952 O O . GLU A 1 246 ? -9.326 -4.711 16.364 1.00 87.88 246 GLU A O 1
ATOM 1957 N N . GLN A 1 247 ? -9.961 -5.957 18.131 1.00 86.62 247 GLN A N 1
ATOM 1958 C CA . GLN A 1 247 ? -8.739 -6.741 18.236 1.00 86.62 247 GLN A CA 1
ATOM 1959 C C . GLN A 1 247 ? -9.063 -8.219 18.233 1.00 86.62 247 GLN A C 1
ATOM 1961 O O . GLN A 1 247 ? -9.953 -8.651 18.967 1.00 86.62 247 GLN A O 1
ATOM 1966 N N . LEU A 1 248 ? -8.294 -8.980 17.465 1.00 91.00 248 LEU A N 1
ATOM 1967 C CA . LEU A 1 248 ? -8.420 -10.426 17.393 1.00 91.00 248 LEU A CA 1
ATOM 1968 C C . LEU A 1 248 ? -7.069 -11.084 17.689 1.00 91.00 248 LEU A C 1
ATOM 1970 O O . LEU A 1 248 ? -6.054 -10.781 17.055 1.00 91.00 248 LEU A O 1
ATOM 1974 N N . GLU A 1 249 ? -7.067 -12.019 18.636 1.00 91.00 249 GLU A N 1
ATOM 1975 C CA . GLU A 1 249 ? -6.004 -13.011 18.806 1.00 91.00 249 GLU A CA 1
ATOM 1976 C C . GLU A 1 249 ? -6.235 -14.108 17.768 1.00 91.00 249 GLU A C 1
ATOM 1978 O O . GLU A 1 249 ? -6.944 -15.077 18.017 1.00 91.00 249 GLU A O 1
ATOM 1983 N N . CYS A 1 250 ? -5.739 -13.893 16.552 1.00 92.25 250 CYS A N 1
ATOM 1984 C CA . CYS A 1 250 ? -6.098 -14.716 15.397 1.00 92.25 250 CYS A CA 1
ATOM 1985 C C . CYS A 1 250 ? -4.898 -15.199 14.584 1.00 92.25 250 CYS A C 1
ATOM 1987 O O . CYS A 1 250 ? -5.094 -15.660 13.466 1.00 92.25 250 CYS A O 1
ATOM 1989 N N . LEU A 1 251 ? -3.671 -15.090 15.096 1.00 93.19 251 LEU A N 1
ATOM 1990 C CA . LEU A 1 251 ? -2.510 -15.635 14.391 1.00 93.19 251 LEU A CA 1
ATOM 1991 C C . LEU A 1 251 ? -2.338 -17.127 14.686 1.00 93.19 251 LEU A C 1
ATOM 1993 O O . LEU A 1 251 ? -2.710 -17.599 15.762 1.00 93.19 251 LEU A O 1
ATOM 1997 N N . ASP A 1 252 ? -1.764 -17.861 13.731 1.00 92.38 252 ASP A N 1
ATOM 1998 C CA . ASP A 1 252 ? -1.328 -19.244 13.948 1.00 92.38 252 ASP A CA 1
ATOM 1999 C C . ASP A 1 252 ? -0.301 -19.259 15.096 1.00 92.38 252 ASP A C 1
ATOM 2001 O O . ASP A 1 252 ? 0.684 -18.520 15.020 1.00 92.38 252 ASP A O 1
ATOM 2005 N N . PRO A 1 253 ? -0.482 -20.079 16.151 1.00 91.12 253 PRO A N 1
ATOM 2006 C CA . PRO A 1 253 ? 0.466 -20.170 17.259 1.00 91.12 253 PRO A CA 1
ATOM 2007 C C . PRO A 1 253 ? 1.919 -20.429 16.840 1.00 91.12 253 PRO A C 1
ATOM 2009 O O . PRO A 1 253 ? 2.828 -20.040 17.566 1.00 91.12 253 PRO A O 1
ATOM 2012 N N . ALA A 1 254 ? 2.154 -21.069 15.688 1.00 91.81 254 ALA A N 1
ATOM 2013 C CA . ALA A 1 254 ? 3.500 -21.284 15.153 1.00 91.81 254 ALA A CA 1
ATOM 2014 C C . ALA A 1 254 ? 4.192 -19.988 14.689 1.00 91.81 254 ALA A C 1
ATOM 2016 O O . ALA A 1 254 ? 5.420 -19.942 14.632 1.00 91.81 254 ALA A O 1
ATOM 2017 N N . ASP A 1 255 ? 3.416 -18.946 14.386 1.00 90.00 255 ASP A N 1
ATOM 2018 C CA . ASP A 1 255 ? 3.904 -17.643 13.932 1.00 90.00 255 ASP A CA 1
ATOM 2019 C C . ASP A 1 255 ? 3.978 -16.625 15.093 1.00 90.00 255 ASP A C 1
ATOM 2021 O O . ASP A 1 255 ? 4.415 -15.489 14.903 1.00 90.00 255 ASP A O 1
ATOM 2025 N N . VAL A 1 256 ? 3.566 -17.027 16.305 1.00 89.62 256 VAL A N 1
ATOM 2026 C CA . VAL A 1 256 ? 3.603 -16.206 17.522 1.00 89.62 256 VAL A CA 1
ATOM 2027 C C . VAL A 1 256 ? 4.846 -16.533 18.341 1.00 89.62 256 VAL A C 1
ATOM 2029 O O . VAL A 1 256 ? 5.082 -17.668 18.753 1.00 89.62 256 VAL A O 1
ATOM 2032 N N . LEU A 1 257 ? 5.637 -15.504 18.618 1.00 85.75 257 LEU A N 1
ATOM 2033 C CA . LEU A 1 257 ? 6.808 -15.569 19.475 1.00 85.75 257 LEU A CA 1
ATOM 2034 C C . LEU A 1 257 ? 6.411 -15.284 20.930 1.00 85.75 257 LEU A C 1
ATOM 2036 O O . LEU A 1 257 ? 5.553 -14.430 21.185 1.00 85.75 257 LEU A O 1
ATOM 2040 N N . PRO A 1 258 ? 7.031 -15.974 21.905 1.00 83.94 258 PRO A N 1
ATOM 2041 C CA . PRO A 1 258 ? 6.807 -15.664 23.309 1.00 83.94 258 PRO A CA 1
ATOM 2042 C C . PRO A 1 258 ? 7.217 -14.212 23.610 1.00 83.94 258 PRO A C 1
ATOM 2044 O O . PRO A 1 258 ? 8.104 -13.682 22.935 1.00 83.94 258 PRO A O 1
ATOM 2047 N N . PRO A 1 259 ? 6.622 -13.575 24.634 1.00 82.88 259 PRO A N 1
ATOM 2048 C CA . PRO A 1 259 ? 7.013 -12.232 25.040 1.00 82.88 259 PRO A CA 1
ATOM 2049 C C . PRO A 1 259 ? 8.517 -12.148 25.337 1.00 82.88 259 PRO A C 1
ATOM 2051 O O . PRO A 1 259 ? 9.063 -13.063 25.964 1.00 82.88 259 PRO A O 1
ATOM 2054 N N . PRO A 1 260 ? 9.197 -11.051 24.965 1.00 76.94 260 PRO A N 1
ATOM 2055 C CA . PRO A 1 260 ? 10.628 -10.900 25.223 1.00 76.94 260 PRO A CA 1
ATOM 2056 C C . PRO A 1 260 ? 10.957 -10.735 26.717 1.00 76.94 260 PRO A C 1
ATOM 2058 O O . PRO A 1 260 ? 12.084 -11.019 27.127 1.00 76.94 260 PRO A O 1
ATOM 2061 N N . TYR A 1 261 ? 9.990 -10.293 27.534 1.00 78.44 261 TYR A N 1
ATOM 2062 C CA . TYR A 1 261 ? 10.135 -10.071 28.976 1.00 78.44 261 TYR A CA 1
ATOM 2063 C C . TYR A 1 261 ? 8.830 -10.371 29.733 1.00 78.44 261 TYR A C 1
ATOM 2065 O O . TYR A 1 261 ? 7.735 -10.268 29.173 1.00 78.44 261 TYR A O 1
ATOM 2073 N N . ASP A 1 262 ? 8.936 -10.670 31.030 1.00 78.25 262 ASP A N 1
ATOM 2074 C CA . ASP A 1 262 ? 7.776 -10.861 31.908 1.00 78.25 262 ASP A CA 1
ATOM 2075 C C . ASP A 1 262 ? 6.877 -9.612 31.928 1.00 78.25 262 ASP A C 1
ATOM 2077 O O . ASP A 1 262 ? 7.335 -8.494 32.172 1.00 78.25 262 ASP A O 1
ATOM 2081 N N . GLY A 1 263 ? 5.578 -9.810 31.686 1.00 72.81 263 GLY A N 1
ATOM 2082 C CA . GLY A 1 263 ? 4.577 -8.738 31.645 1.00 72.81 263 GLY A CA 1
ATOM 2083 C C . GLY A 1 263 ? 4.383 -8.070 30.278 1.00 72.81 263 GLY A C 1
ATOM 2084 O O . GLY A 1 263 ? 3.576 -7.146 30.182 1.00 72.81 263 GLY A O 1
ATOM 2085 N N . PHE A 1 264 ? 5.077 -8.526 29.230 1.00 72.00 264 PHE A N 1
ATOM 2086 C CA . PHE A 1 264 ? 4.887 -8.058 27.853 1.00 72.00 264 PHE A CA 1
ATOM 2087 C C . PHE A 1 264 ? 3.923 -8.960 27.072 1.00 72.00 264 PHE A C 1
ATOM 2089 O O . PHE A 1 264 ? 3.664 -10.103 27.452 1.00 72.00 264 PHE A O 1
ATOM 2096 N N . LEU A 1 265 ? 3.373 -8.424 25.979 1.00 78.12 265 LEU A N 1
ATOM 2097 C CA . LEU A 1 265 ? 2.539 -9.186 25.051 1.00 78.12 265 LEU A CA 1
ATOM 2098 C C . LEU A 1 265 ? 3.403 -10.085 24.146 1.00 78.12 265 LEU A C 1
ATOM 2100 O O . LEU A 1 265 ? 4.585 -9.789 23.954 1.00 78.12 265 LEU A O 1
ATOM 2104 N N . PRO A 1 266 ? 2.829 -11.168 23.588 1.00 83.19 266 PRO A N 1
ATOM 2105 C CA . PRO A 1 266 ? 3.476 -11.947 22.535 1.00 83.19 266 PRO A CA 1
ATOM 2106 C C . PRO A 1 266 ? 3.841 -11.086 21.319 1.00 83.19 266 PRO A C 1
ATOM 2108 O O . PRO A 1 266 ? 3.209 -10.062 21.061 1.00 83.19 266 PRO A O 1
ATOM 2111 N N . GLU A 1 267 ? 4.836 -11.524 20.553 1.00 85.25 267 GLU A N 1
ATOM 2112 C CA . GLU A 1 267 ? 5.300 -10.839 19.340 1.00 85.25 267 GLU A CA 1
ATOM 2113 C C . GLU A 1 267 ? 5.167 -11.746 18.109 1.00 85.25 267 GLU A C 1
ATOM 2115 O O . GLU A 1 267 ? 4.788 -12.910 18.206 1.00 85.25 267 GLU A O 1
ATOM 2120 N N . PHE A 1 268 ? 5.463 -11.216 16.926 1.00 87.00 268 PHE A N 1
ATOM 2121 C CA . PHE A 1 268 ? 5.574 -11.973 15.678 1.00 87.00 268 PHE A CA 1
ATOM 2122 C C . PHE A 1 268 ? 6.483 -11.217 14.706 1.00 87.00 268 PHE A C 1
ATOM 2124 O O . PHE A 1 268 ? 6.738 -10.027 14.891 1.00 87.00 268 PHE A O 1
ATOM 2131 N N . ASP A 1 269 ? 6.972 -11.897 13.669 1.00 83.62 269 ASP A N 1
ATOM 2132 C CA . ASP A 1 269 ? 7.822 -11.295 12.638 1.00 83.62 269 ASP A CA 1
ATOM 2133 C C . ASP A 1 269 ? 6.966 -10.859 11.432 1.00 83.62 269 ASP A C 1
ATOM 2135 O O . ASP A 1 269 ? 6.614 -11.684 10.585 1.00 83.62 269 ASP A O 1
ATOM 2139 N N . PRO A 1 270 ? 6.607 -9.568 11.304 1.00 77.44 270 PRO A N 1
ATOM 2140 C CA . PRO A 1 270 ? 5.778 -9.114 10.195 1.00 77.44 270 PRO A CA 1
ATOM 2141 C C . PRO A 1 270 ? 6.507 -9.124 8.844 1.00 77.44 270 PRO A C 1
ATOM 2143 O O . PRO A 1 270 ? 5.843 -9.025 7.812 1.00 77.44 270 PRO A O 1
ATOM 2146 N N . VAL A 1 271 ? 7.845 -9.199 8.837 1.00 76.00 271 VAL A N 1
ATOM 2147 C CA . VAL A 1 271 ? 8.660 -9.209 7.612 1.00 76.00 271 VAL A CA 1
ATOM 2148 C C . VAL A 1 271 ? 8.637 -10.593 6.981 1.00 76.00 271 VAL A C 1
ATOM 2150 O O . VAL A 1 271 ? 8.484 -10.705 5.770 1.00 76.00 271 VAL A O 1
ATOM 2153 N N . LYS A 1 272 ? 8.711 -11.651 7.795 1.00 77.38 272 LYS A N 1
ATOM 2154 C CA . LYS A 1 272 ? 8.560 -13.036 7.315 1.00 77.38 272 LYS A CA 1
ATOM 2155 C C . LYS A 1 272 ? 7.125 -13.392 6.928 1.00 77.38 272 LYS A C 1
ATOM 2157 O O . LYS A 1 272 ? 6.907 -14.401 6.266 1.00 77.38 272 LYS A O 1
ATOM 2162 N N . GLY A 1 273 ? 6.164 -12.554 7.311 1.00 80.94 273 GLY A N 1
ATOM 2163 C CA . GLY A 1 273 ? 4.745 -12.837 7.172 1.00 80.94 273 GLY A CA 1
ATOM 2164 C C . GLY A 1 273 ? 4.224 -13.729 8.299 1.00 80.94 273 GLY A C 1
ATOM 2165 O O . GLY A 1 273 ? 4.975 -14.271 9.104 1.00 80.94 273 GLY A O 1
ATOM 2166 N N . TYR A 1 274 ? 2.903 -13.840 8.368 1.00 88.56 274 TYR A N 1
ATOM 2167 C CA . TYR A 1 274 ? 2.189 -14.651 9.350 1.00 88.56 274 TYR A CA 1
ATOM 2168 C C . TYR A 1 274 ? 0.869 -15.131 8.758 1.00 88.56 274 TYR A C 1
ATOM 2170 O O . TYR A 1 274 ? 0.360 -14.564 7.780 1.00 88.56 274 TYR A O 1
ATOM 2178 N N . ARG A 1 275 ? 0.302 -16.156 9.389 1.00 91.12 275 ARG A N 1
ATOM 2179 C CA . ARG A 1 275 ? -0.956 -16.781 8.997 1.00 91.12 275 ARG A CA 1
ATOM 2180 C C . ARG A 1 275 ? -2.066 -16.448 9.974 1.00 91.12 275 ARG A C 1
ATOM 2182 O O . ARG A 1 275 ? -1.868 -16.411 11.186 1.00 91.12 275 ARG A O 1
ATOM 2189 N N . ILE A 1 276 ? -3.253 -16.231 9.421 1.00 92.81 276 ILE A N 1
ATOM 2190 C CA . ILE A 1 276 ? -4.467 -15.938 10.182 1.00 92.81 276 ILE A CA 1
ATOM 2191 C C . ILE A 1 276 ? -5.301 -17.207 10.337 1.00 92.81 276 ILE A C 1
ATOM 2193 O O . ILE A 1 276 ? -5.657 -17.846 9.351 1.00 92.81 276 ILE A O 1
ATOM 2197 N N . VAL A 1 277 ? -5.650 -17.556 11.569 1.00 94.25 277 VAL A N 1
ATOM 2198 C CA . VAL A 1 277 ? -6.562 -18.648 11.912 1.00 94.25 277 VAL A CA 1
ATOM 2199 C C . VAL A 1 277 ? -7.996 -18.188 11.666 1.00 94.25 277 VAL A C 1
ATOM 2201 O O . VAL A 1 277 ? -8.536 -17.341 12.386 1.00 94.25 277 VAL A O 1
ATOM 2204 N N . ARG A 1 278 ? -8.634 -18.742 10.633 1.00 91.50 278 ARG A N 1
ATOM 2205 C CA . ARG A 1 278 ? -9.973 -18.324 10.196 1.00 91.50 278 ARG A CA 1
ATOM 2206 C C . ARG A 1 278 ? -11.044 -18.564 11.231 1.00 91.50 278 ARG A C 1
ATOM 2208 O O . ARG A 1 278 ? -11.917 -17.717 11.381 1.00 91.50 278 ARG A O 1
ATOM 2215 N N . SER A 1 279 ? -10.985 -19.676 11.952 1.00 93.50 279 SER A N 1
ATOM 2216 C CA . SER A 1 279 ? -11.944 -19.950 13.023 1.00 93.50 279 SER A CA 1
ATOM 2217 C C . SER A 1 279 ? -11.940 -18.872 14.121 1.00 93.50 279 SER A C 1
ATOM 2219 O O . SER A 1 279 ? -12.979 -18.633 14.736 1.00 93.50 279 SER A O 1
ATOM 2221 N N . LEU A 1 280 ? -10.817 -18.166 14.316 1.00 94.44 280 LEU A N 1
ATOM 2222 C CA . LEU A 1 280 ? -10.690 -17.049 15.261 1.00 94.44 280 LEU A CA 1
ATOM 2223 C C . LEU A 1 280 ? -11.088 -15.706 14.633 1.00 94.44 280 LEU A C 1
ATOM 2225 O O . LEU A 1 280 ? -11.751 -14.892 15.278 1.00 94.44 280 LEU A O 1
ATOM 2229 N N . ALA A 1 281 ? -10.733 -15.480 13.365 1.00 92.94 281 ALA A N 1
ATOM 2230 C CA . ALA A 1 281 ? -11.130 -14.275 12.640 1.00 92.94 281 ALA A CA 1
ATOM 2231 C C . ALA A 1 281 ? -12.639 -14.246 12.315 1.00 92.94 281 ALA A C 1
ATOM 2233 O O . ALA A 1 281 ? -13.270 -13.195 12.379 1.00 92.94 281 ALA A O 1
ATOM 2234 N N . GLY A 1 282 ? -13.266 -15.383 12.017 1.00 91.12 282 GLY A N 1
ATOM 2235 C CA . GLY A 1 282 ? -14.660 -15.467 11.573 1.00 91.12 282 GLY A CA 1
ATOM 2236 C C . GLY A 1 282 ? -14.957 -14.551 10.377 1.00 91.12 282 GLY A C 1
ATOM 2237 O O . GLY A 1 282 ? -14.121 -14.378 9.492 1.00 91.12 282 GLY A O 1
ATOM 2238 N N . ASP A 1 283 ? -16.129 -13.913 10.385 1.00 91.44 283 ASP A N 1
ATOM 2239 C CA . ASP A 1 283 ? -16.609 -13.070 9.276 1.00 91.44 283 ASP A CA 1
ATOM 2240 C C . ASP A 1 283 ? -16.122 -11.606 9.333 1.00 91.44 283 ASP A C 1
ATOM 2242 O O . ASP A 1 283 ? -16.667 -10.744 8.640 1.00 91.44 283 ASP A O 1
ATOM 2246 N N . ARG A 1 284 ? -15.129 -11.273 10.175 1.00 94.00 284 ARG A N 1
ATOM 2247 C CA . ARG A 1 284 ? -14.677 -9.878 10.312 1.00 94.00 284 ARG A CA 1
ATOM 2248 C C . ARG A 1 284 ? -13.990 -9.414 9.035 1.00 94.00 284 ARG A C 1
ATOM 2250 O O . ARG A 1 284 ? -13.050 -10.037 8.540 1.00 94.00 284 ARG A O 1
ATOM 2257 N N . GLU A 1 285 ? -14.432 -8.265 8.539 1.00 94.31 285 GLU A N 1
ATOM 2258 C CA . GLU A 1 285 ? -13.895 -7.678 7.318 1.00 94.31 285 GLU A CA 1
ATOM 2259 C C . GLU A 1 285 ? -12.664 -6.799 7.555 1.00 94.31 285 GLU A C 1
ATOM 2261 O O . GLU A 1 285 ? -11.853 -6.675 6.638 1.00 94.31 285 GLU A O 1
ATOM 2266 N N . ILE A 1 286 ? -12.522 -6.216 8.749 1.00 94.56 286 ILE A N 1
ATOM 2267 C CA . ILE A 1 286 ? -11.400 -5.363 9.158 1.00 94.56 286 ILE A CA 1
ATOM 2268 C C . ILE A 1 286 ? -11.171 -5.474 10.671 1.00 94.56 286 ILE A C 1
ATOM 2270 O O . ILE A 1 286 ? -12.126 -5.426 11.439 1.00 94.56 286 ILE A O 1
ATOM 2274 N N . PHE A 1 287 ? -9.921 -5.620 11.109 1.00 93.00 287 PHE A N 1
ATOM 2275 C CA . PHE A 1 287 ? -9.559 -5.724 12.529 1.00 93.00 287 PHE A CA 1
ATOM 2276 C C . PHE A 1 287 ? -8.076 -5.398 12.768 1.00 93.00 287 PHE A C 1
ATOM 2278 O O . PHE A 1 287 ? -7.282 -5.288 11.830 1.00 93.00 287 PHE A O 1
ATOM 2285 N N . ARG A 1 288 ? -7.694 -5.245 14.041 1.00 89.88 288 ARG A N 1
ATOM 2286 C CA . ARG A 1 288 ? -6.297 -5.235 14.502 1.00 89.88 288 ARG A CA 1
ATOM 2287 C C . ARG A 1 288 ? -5.906 -6.596 15.061 1.00 89.88 288 ARG A C 1
ATOM 2289 O O . ARG A 1 288 ? -6.738 -7.321 15.608 1.00 89.88 288 ARG A O 1
ATOM 2296 N N . ILE A 1 289 ? -4.621 -6.909 14.985 1.00 88.31 289 ILE A N 1
ATOM 2297 C CA . ILE A 1 289 ? -4.039 -8.038 15.715 1.00 88.31 289 ILE A CA 1
ATOM 2298 C C . ILE A 1 289 ? -3.841 -7.597 17.170 1.00 88.31 289 ILE A C 1
ATOM 2300 O O . ILE A 1 289 ? -3.332 -6.506 17.416 1.00 88.31 289 ILE A O 1
ATOM 2304 N N . ALA A 1 290 ? -4.253 -8.417 18.140 1.00 81.44 290 ALA A N 1
ATOM 2305 C CA . ALA A 1 290 ? -4.346 -8.018 19.554 1.00 81.44 290 ALA A CA 1
ATOM 2306 C C . ALA A 1 290 ? -3.037 -7.503 20.195 1.00 81.44 290 ALA A C 1
ATOM 2308 O O . ALA A 1 290 ? -3.077 -6.723 21.142 1.00 81.44 290 ALA A O 1
ATOM 2309 N N . TYR A 1 291 ? -1.875 -7.886 19.671 1.00 74.94 291 TYR A N 1
ATOM 2310 C CA . TYR A 1 291 ? -0.557 -7.451 20.153 1.00 74.94 291 TYR A CA 1
ATOM 2311 C C . TYR A 1 291 ? 0.203 -6.560 19.155 1.00 74.94 291 TYR A C 1
ATOM 2313 O O . TYR A 1 291 ? 1.395 -6.322 19.314 1.00 74.94 291 TYR A O 1
ATOM 2321 N N . GLU A 1 292 ? -0.476 -6.008 18.144 1.00 77.38 292 GLU A N 1
ATOM 2322 C CA . GLU A 1 292 ? 0.111 -5.064 17.187 1.00 77.38 292 GLU A CA 1
ATOM 2323 C C . GLU A 1 292 ? -0.844 -3.894 16.917 1.00 77.38 292 GLU A C 1
ATOM 2325 O O . GLU A 1 292 ? -1.944 -4.046 16.388 1.00 77.38 292 GLU A O 1
ATOM 2330 N N . TYR A 1 293 ? -0.405 -2.684 17.266 1.00 72.69 293 TYR A N 1
ATOM 2331 C CA . TYR A 1 293 ? -1.232 -1.477 17.207 1.00 72.69 293 TYR A CA 1
ATOM 2332 C C . TYR A 1 293 ? -1.107 -0.708 15.888 1.00 72.69 293 TYR A C 1
ATOM 2334 O O . TYR A 1 293 ? -1.888 0.216 15.648 1.00 72.69 293 TYR A O 1
ATOM 2342 N N . ARG A 1 294 ? -0.115 -1.020 15.048 1.00 73.00 294 ARG A N 1
ATOM 2343 C CA . ARG A 1 294 ? 0.135 -0.287 13.798 1.00 73.00 294 ARG A CA 1
ATOM 2344 C C . ARG A 1 294 ? -0.558 -0.908 12.597 1.00 73.00 294 ARG A C 1
ATOM 2346 O O . ARG A 1 294 ? -0.802 -0.206 11.621 1.00 73.00 294 ARG A O 1
ATOM 2353 N N . ARG A 1 295 ? -0.845 -2.210 12.646 1.00 79.81 295 ARG A N 1
ATOM 2354 C CA . ARG A 1 295 ? -1.268 -2.980 11.474 1.00 79.81 295 ARG A CA 1
ATOM 2355 C C . ARG A 1 295 ? -2.767 -3.217 11.491 1.00 79.81 295 ARG A C 1
ATOM 2357 O O . ARG A 1 295 ? -3.322 -3.715 12.468 1.00 79.81 295 ARG A O 1
ATOM 2364 N N . LEU A 1 296 ? -3.405 -2.863 10.382 1.00 89.12 296 LEU A N 1
ATOM 2365 C CA . LEU A 1 296 ? -4.785 -3.226 10.104 1.00 89.12 296 LEU A CA 1
ATOM 2366 C C . LEU A 1 296 ? -4.788 -4.418 9.164 1.00 89.12 296 LEU A C 1
ATOM 2368 O O . LEU A 1 296 ? -4.085 -4.419 8.155 1.00 89.12 296 LEU A O 1
ATOM 2372 N N . VAL A 1 297 ? -5.602 -5.408 9.493 1.00 93.06 297 VAL A N 1
ATOM 2373 C CA . VAL A 1 297 ? -5.852 -6.564 8.647 1.00 93.06 297 VAL A CA 1
ATOM 2374 C C . VAL A 1 297 ? -7.255 -6.442 8.078 1.00 93.06 297 VAL A C 1
ATOM 2376 O O . VAL A 1 297 ? -8.190 -6.086 8.793 1.00 93.06 297 VAL A O 1
ATOM 2379 N N . VAL A 1 298 ? -7.403 -6.748 6.793 1.00 94.81 298 VAL A N 1
ATOM 2380 C CA . VAL A 1 298 ? -8.684 -6.764 6.094 1.00 94.81 298 VAL A CA 1
ATOM 2381 C C . VAL A 1 298 ? -8.905 -8.082 5.366 1.00 94.81 298 VAL A C 1
ATOM 2383 O O . VAL A 1 298 ? -7.969 -8.747 4.926 1.00 94.81 298 VAL A O 1
ATOM 2386 N N . SER A 1 299 ? -10.165 -8.457 5.207 1.00 93.94 299 SER A N 1
ATOM 2387 C CA . SER A 1 299 ? -10.567 -9.578 4.356 1.00 93.94 299 SER A CA 1
ATOM 2388 C C . SER A 1 299 ? -10.416 -9.248 2.864 1.00 93.94 299 SER A C 1
ATOM 2390 O O . SER A 1 299 ? -10.446 -8.081 2.458 1.00 93.94 299 SER A O 1
ATOM 2392 N N . GLN A 1 300 ? -10.371 -10.280 2.015 1.00 91.56 300 GLN A N 1
ATOM 2393 C CA . GLN A 1 300 ? -10.502 -10.124 0.559 1.00 91.56 300 GLN A CA 1
ATOM 2394 C C . GLN A 1 300 ? -11.770 -9.348 0.156 1.00 91.56 300 GLN A C 1
ATOM 2396 O O . GLN A 1 300 ? -11.725 -8.544 -0.772 1.00 91.56 300 GLN A O 1
ATOM 2401 N N . SER A 1 301 ? -12.901 -9.572 0.836 1.00 92.44 301 SER A N 1
ATOM 2402 C CA . SER A 1 301 ? -14.166 -8.880 0.541 1.00 92.44 301 SER A CA 1
ATOM 2403 C C . SER A 1 301 ? -14.028 -7.367 0.725 1.00 92.44 301 SER A C 1
ATOM 2405 O O . SER A 1 301 ? -14.405 -6.595 -0.158 1.00 92.44 301 SER A O 1
ATOM 2407 N N . PHE A 1 302 ? -13.414 -6.940 1.830 1.00 95.19 302 PHE A N 1
ATOM 2408 C CA . PHE A 1 302 ? -13.154 -5.528 2.094 1.00 95.19 302 PHE A CA 1
ATOM 2409 C C . PHE A 1 302 ? -12.227 -4.914 1.041 1.00 95.19 302 PHE A C 1
ATOM 2411 O O . PHE A 1 302 ? -12.546 -3.864 0.482 1.00 95.19 302 PHE A O 1
ATOM 2418 N N . ARG A 1 303 ? -11.128 -5.601 0.700 1.00 93.88 303 ARG A N 1
ATOM 2419 C CA . ARG A 1 303 ? -10.236 -5.176 -0.388 1.00 93.88 303 ARG A CA 1
ATOM 2420 C C . ARG A 1 303 ? -10.996 -5.007 -1.705 1.00 93.88 303 ARG A C 1
ATOM 2422 O O . ARG A 1 303 ? -10.885 -3.962 -2.333 1.00 93.88 303 ARG A O 1
ATOM 2429 N N . ASN A 1 304 ? -11.818 -5.982 -2.094 1.00 92.75 304 ASN A N 1
ATOM 2430 C CA . ASN A 1 304 ? -12.595 -5.907 -3.333 1.00 92.75 304 ASN A CA 1
ATOM 2431 C C . ASN A 1 304 ? -13.522 -4.681 -3.354 1.00 92.75 304 ASN A C 1
ATOM 2433 O O . ASN A 1 304 ? -13.688 -4.052 -4.399 1.00 92.75 304 ASN A O 1
ATOM 2437 N N . LYS A 1 305 ? -14.106 -4.307 -2.206 1.00 95.88 305 LYS A N 1
ATOM 2438 C CA . LYS A 1 305 ? -14.898 -3.074 -2.075 1.00 95.88 305 LYS A CA 1
ATOM 2439 C C . LYS A 1 305 ? -14.025 -1.834 -2.290 1.00 95.88 305 LYS A C 1
ATOM 2441 O O . LYS A 1 305 ? -14.417 -0.968 -3.073 1.00 95.88 305 LYS A O 1
ATOM 2446 N N . CYS A 1 306 ? -12.846 -1.766 -1.667 1.00 95.62 306 CYS A N 1
ATOM 2447 C CA . CYS A 1 306 ? -11.880 -0.684 -1.886 1.00 95.62 306 CYS A CA 1
ATOM 2448 C C . CYS A 1 306 ? -11.482 -0.558 -3.364 1.00 95.62 306 CYS A C 1
ATOM 2450 O O . CYS A 1 306 ? -11.555 0.539 -3.922 1.00 95.62 306 CYS A O 1
ATOM 2452 N N . ASP A 1 307 ? -11.131 -1.675 -4.001 1.00 91.69 307 ASP A N 1
ATOM 2453 C CA . ASP A 1 307 ? -10.707 -1.723 -5.401 1.00 91.69 307 ASP A CA 1
ATOM 2454 C C . ASP A 1 307 ? -11.854 -1.295 -6.334 1.00 91.69 307 ASP A C 1
ATOM 2456 O O . ASP A 1 307 ? -11.661 -0.460 -7.216 1.00 91.69 307 ASP A O 1
ATOM 2460 N N . SER A 1 308 ? -13.084 -1.766 -6.083 1.00 93.56 308 SER A N 1
ATOM 2461 C CA . SER A 1 308 ? -14.271 -1.400 -6.876 1.00 93.56 308 SER A CA 1
ATOM 2462 C C . SER A 1 308 ? -14.603 0.092 -6.831 1.00 93.56 308 SER A C 1
ATOM 2464 O O . SER A 1 308 ? -15.125 0.648 -7.798 1.00 93.56 308 SER A O 1
ATOM 2466 N N . LEU A 1 309 ? -14.290 0.750 -5.713 1.00 95.00 309 LEU A N 1
ATOM 2467 C CA . LEU A 1 309 ? -14.489 2.181 -5.544 1.00 95.00 309 LEU A CA 1
ATOM 2468 C C . LEU A 1 309 ? -13.282 2.992 -6.011 1.00 95.00 309 LEU A C 1
ATOM 2470 O O . LEU A 1 309 ? -13.408 4.210 -6.098 1.00 95.00 309 LEU A O 1
ATOM 2474 N N . GLY A 1 310 ? -12.138 2.365 -6.297 1.00 93.00 310 GLY A N 1
ATOM 2475 C CA . GLY A 1 310 ? -10.886 3.062 -6.581 1.00 93.00 310 GLY A CA 1
ATOM 2476 C C . GLY A 1 310 ? -10.406 3.876 -5.378 1.00 93.00 310 GLY A C 1
ATOM 2477 O O . GLY A 1 310 ? -10.160 5.078 -5.503 1.00 93.00 310 GLY A O 1
ATOM 2478 N N . ILE A 1 311 ? -10.361 3.258 -4.194 1.00 94.12 311 ILE A N 1
ATOM 2479 C CA . ILE A 1 311 ? -9.756 3.858 -2.996 1.00 94.12 311 ILE A CA 1
ATOM 2480 C C . ILE A 1 311 ? -8.246 4.014 -3.216 1.00 94.12 311 ILE A C 1
ATOM 2482 O O . ILE A 1 311 ? -7.567 3.090 -3.655 1.00 94.12 311 ILE A O 1
ATOM 2486 N N . THR A 1 312 ? -7.717 5.199 -2.917 1.00 91.19 312 THR A N 1
ATOM 2487 C CA . THR A 1 312 ? -6.314 5.573 -3.160 1.00 91.19 312 THR A CA 1
ATOM 2488 C C . THR A 1 312 ? -5.485 5.668 -1.875 1.00 91.19 312 THR A C 1
ATOM 2490 O O . THR A 1 312 ? -6.016 5.866 -0.786 1.00 91.19 312 THR A O 1
ATOM 2493 N N . GLY A 1 313 ? -4.156 5.582 -1.990 1.00 87.44 313 GLY A N 1
ATOM 2494 C CA . GLY A 1 313 ? -3.244 5.698 -0.838 1.00 87.44 313 GLY A CA 1
ATOM 2495 C C . GLY A 1 313 ? -3.111 4.424 -0.003 1.00 87.44 313 GLY A C 1
ATOM 2496 O O . GLY A 1 313 ? -2.594 4.483 1.110 1.00 87.44 313 GLY A O 1
ATOM 2497 N N . VAL A 1 314 ? -3.560 3.289 -0.541 1.00 88.12 314 VAL A N 1
ATOM 2498 C CA . VAL A 1 314 ? -3.505 1.976 0.104 1.00 88.12 314 VAL A CA 1
ATOM 2499 C C . VAL A 1 314 ? -2.501 1.079 -0.613 1.00 88.12 314 VAL A C 1
ATOM 2501 O O . VAL A 1 314 ? -2.441 1.063 -1.842 1.00 88.12 314 VAL A O 1
ATOM 2504 N N . GLU A 1 315 ? -1.741 0.325 0.167 1.00 86.12 315 GLU A N 1
ATOM 2505 C CA . GLU A 1 315 ? -0.923 -0.801 -0.270 1.00 86.12 315 GLU A CA 1
ATOM 2506 C C . GLU A 1 315 ? -1.403 -2.069 0.435 1.00 86.12 315 GLU A C 1
ATOM 2508 O O . GLU A 1 315 ? -1.842 -2.026 1.586 1.00 86.12 315 GLU A O 1
ATOM 2513 N N . TRP A 1 316 ? -1.316 -3.200 -0.257 1.00 88.06 316 TRP A N 1
ATOM 2514 C CA . TRP A 1 316 ? -1.787 -4.482 0.248 1.00 88.06 316 TRP A CA 1
ATOM 2515 C C . TRP A 1 316 ? -0.609 -5.434 0.410 1.00 88.06 316 TRP A C 1
ATOM 2517 O O . TRP A 1 316 ? 0.111 -5.688 -0.553 1.00 88.06 316 TRP A O 1
ATOM 2527 N N . LEU A 1 317 ? -0.439 -6.003 1.605 1.00 87.75 317 LEU A N 1
ATOM 2528 C CA . LEU A 1 317 ? 0.430 -7.166 1.790 1.00 87.75 317 LEU A CA 1
ATOM 2529 C C . LEU A 1 317 ? -0.431 -8.386 2.076 1.00 87.75 317 LEU A C 1
ATOM 2531 O O . LEU A 1 317 ? -1.180 -8.419 3.050 1.00 87.75 317 LEU A O 1
ATOM 2535 N N . ARG A 1 318 ? -0.319 -9.400 1.229 1.00 88.62 318 ARG A N 1
ATOM 2536 C CA . ARG A 1 318 ? -1.056 -10.650 1.339 1.00 88.62 318 ARG A CA 1
ATOM 2537 C C . ARG A 1 318 ? -0.669 -11.381 2.624 1.00 88.62 318 ARG A C 1
ATOM 2539 O O . ARG A 1 318 ? 0.506 -11.482 2.974 1.00 88.62 318 ARG A O 1
ATOM 2546 N N . ARG A 1 319 ? -1.667 -11.905 3.326 1.00 88.81 319 ARG A N 1
ATOM 2547 C CA . ARG A 1 319 ? -1.523 -12.769 4.496 1.00 88.81 319 ARG A CA 1
ATOM 2548 C C . ARG A 1 319 ? -2.278 -14.057 4.249 1.00 88.81 319 ARG A C 1
ATOM 2550 O O . ARG A 1 319 ? -3.465 -14.063 3.910 1.00 88.81 319 ARG A O 1
ATOM 2557 N N . GLU A 1 320 ? -1.548 -15.151 4.379 1.00 86.50 320 GLU A N 1
ATOM 2558 C CA . GLU A 1 320 ? -2.125 -16.478 4.304 1.00 86.50 320 GLU A CA 1
ATOM 2559 C C . GLU A 1 320 ? -3.096 -16.705 5.464 1.00 86.50 320 GLU A C 1
ATOM 2561 O O . GLU A 1 320 ? -3.063 -16.027 6.494 1.00 86.50 320 GLU A O 1
ATOM 2566 N N . SER A 1 321 ? -3.980 -17.680 5.296 1.00 88.69 321 SER A N 1
ATOM 2567 C CA . SER A 1 321 ? -4.895 -18.078 6.354 1.00 88.69 321 SER A CA 1
ATOM 2568 C C . SER A 1 321 ? -4.972 -19.589 6.467 1.00 88.69 321 SER A C 1
ATOM 2570 O O . SER A 1 321 ? -4.998 -20.283 5.449 1.00 88.69 321 SER A O 1
ATOM 2572 N N . VAL A 1 322 ? -5.089 -20.071 7.694 1.00 90.62 322 VAL A N 1
ATOM 2573 C CA . VAL A 1 322 ? -5.324 -21.472 8.049 1.00 90.62 322 VAL A CA 1
ATOM 2574 C C . VAL A 1 322 ? -6.756 -21.629 8.576 1.00 90.62 322 VAL A C 1
ATOM 2576 O O . VAL A 1 322 ? -7.459 -20.633 8.754 1.00 90.62 322 VAL A O 1
ATOM 2579 N N . GLU A 1 323 ? -7.244 -22.862 8.710 1.00 85.56 323 GLU A N 1
ATOM 2580 C CA . GLU A 1 323 ? -8.540 -23.136 9.370 1.00 85.56 323 GLU A CA 1
ATOM 2581 C C . GLU A 1 323 ? -8.441 -22.924 10.890 1.00 85.56 323 GLU A C 1
ATOM 2583 O O . GLU A 1 323 ? -7.448 -23.416 11.468 1.00 85.56 323 GLU A O 1
#

Secondary structure (DSSP, 8-state):
-PPPPHHHHHHHHHHHHHS-TT--EEEEEEEEEEETTEEEEEEEEEEES-TT--TT-HHHHHHTTS-SEE-SS-EEEE-SS---HHHHHHHHHHHHHH-GGGTHHHHTTT-EEEEEETTS--EEESPP-----SS-EEEEEE--SS-BEEEE-TTTTT-HHHHHHHHTT---S--S-TT-EEEE-TT----SEEEETTEEEEEHHHHHHHHHH-SSEEEEE--EE--TTT-TT-EE-SEEEEEE--EE--B-GGGPBPPSSTTPPPB--TTT--EEEHHHHTT-SEEEETT-SS-EEEEHHHHHHHHHHT--SEEEEEEEEE-

Sequence (323 aa):
MNPIPKSLASWITSVVADAPDNVSLVYLEWNDARRGPRKVISFHAFGYSLPDFHPEDPSSLGALSEWQWEAPTSGEISSTRQWDDLALRSALLDLFSRDESLGSPLTSRGGQIAFGPHESTVTVFPEQSTRPSSSVYYELHVAQASNSVDVHDDLLDNDPVMLQRVISNQKLDYPLTENATFHLQARGKELDLLYAVRWFICSDRMRDLIQAATQHCQVFPIRLYRSKKVAPDKLIAGYSVVQLYEQLECLDPADVLPPPYDGFLPEFDPVKGYRIVRSLAGDREIFRIAYEYRRLVVSQSFRNKCDSLGITGVEWLRRESVE

InterPro domains:
  IPR012433 Immunity MXAN_0049 protein [PF07791] (149-316)

Radius of gyration: 21.4 Å; chains: 1; bounding box: 46×52×59 Å

Organism: NCBI:txid2528017

pLDDT: mean 84.32, std 11.09, range [46.78, 97.31]